Protein AF-A0A7S1DXT8-F1 (afdb_monomer_lite)

Organism: NCBI:txid33649

Radius of gyration: 40.91 Å; chains: 1; bounding box: 119×58×138 Å

Sequence (216 aa):
QNQQQQQPQNQQQQQQPQNHQQQPQQIGNQNGQYFIQRLNVLQGGLLAVRNEVTEIRKDAEFDRTRLNRQYQTVLSNIQRIAIRPAVAIRRGNNNNNGGNVGAPANNNDPDEAVAASLSPTPRSLYILWHEWLFGIGGRKAARLFTAQERGKEKFKYCRRKVVWDLVGEMVRSGLDSNVAIDRIYAVYGANRTTTYIINRLKIDRRNNTLHPTLRV

pLDDT: mean 73.96, std 20.36, range [32.5, 95.56]

Secondary structure (DSSP, 8-state):
---------------------------S-HHHHHHHHHHHHHHHHHHHHHHHHHHHHHHHHHHHHHHHHHHHHHHHHHHHHHT------------------------------------S---SHHHHHHHHHT-SSSPPPGGG--HHHHHHTHHHHHHHHHHHHHHHHHHHTT--HHHHHHHHHHHH-TTS-HHHHHHHHHHHHHTT---GGG--

Foldseek 3Di:
DDDDDDDDDDDPDPDDDDPPPPDPPPDDDPVVVVVVVVVVVVVVVVVVVVVVVVVVVVVVVVVVVVVVVVVVLVVVQVVVVVPDDPPPPPPDDDDDDDDDDDDDPPPDDPPPPQPLDADPFDFALVSLLCLQVQRGDSHRRPVPDDPVSCVVHVVVCVLSVLSNVLLVVCVVVPDDSVVLRVLLCVVQPVPDGPNSSSVVSVVCVVVVVPDPSSDD

Structure (mmCIF, N/CA/C/O backbone):
data_AF-A0A7S1DXT8-F1
#
_entry.id   AF-A0A7S1DXT8-F1
#
loop_
_atom_site.group_PDB
_atom_site.id
_atom_site.type_symbol
_atom_site.label_atom_id
_atom_site.label_alt_id
_atom_site.label_comp_id
_atom_site.label_asym_id
_atom_site.label_entity_id
_atom_site.label_seq_id
_atom_site.pdbx_PDB_ins_code
_atom_site.Cartn_x
_atom_site.Cartn_y
_atom_site.Cartn_z
_atom_site.occupancy
_atom_site.B_iso_or_equiv
_atom_site.auth_seq_id
_atom_site.auth_comp_id
_atom_site.auth_asym_id
_atom_site.auth_atom_id
_atom_site.pdbx_PDB_model_num
ATOM 1 N N . GLN A 1 1 ? 81.980 -15.301 -96.828 1.00 45.22 1 GLN A N 1
ATOM 2 C CA . GLN A 1 1 ? 82.343 -16.503 -96.048 1.00 45.22 1 GLN A CA 1
ATOM 3 C C . GLN A 1 1 ? 81.426 -16.543 -94.837 1.00 45.22 1 GLN A C 1
ATOM 5 O O . GLN A 1 1 ? 81.391 -15.577 -94.096 1.00 45.22 1 GLN A O 1
ATOM 10 N N . ASN A 1 2 ? 80.460 -17.460 -94.881 1.00 39.59 2 ASN A N 1
ATOM 11 C CA . ASN A 1 2 ? 80.312 -18.595 -93.951 1.00 39.59 2 ASN A CA 1
ATOM 12 C C . ASN A 1 2 ? 79.558 -18.205 -92.670 1.00 39.59 2 ASN A C 1
ATOM 14 O O . ASN A 1 2 ? 80.021 -17.382 -91.898 1.00 39.59 2 ASN A O 1
ATOM 18 N N . GLN A 1 3 ? 78.280 -18.593 -92.598 1.00 45.50 3 GLN A N 1
ATOM 19 C CA . GLN A 1 3 ? 77.777 -19.823 -91.942 1.00 45.50 3 GLN A CA 1
ATOM 20 C C . GLN A 1 3 ? 77.587 -19.570 -90.438 1.00 45.50 3 GLN A C 1
ATOM 22 O O . GLN A 1 3 ? 78.533 -19.287 -89.724 1.00 45.50 3 GLN A O 1
ATOM 27 N N . GLN A 1 4 ? 76.335 -19.391 -90.009 1.00 44.16 4 GLN A N 1
ATOM 28 C CA . GLN A 1 4 ? 75.444 -20.438 -89.474 1.00 44.16 4 GLN A CA 1
ATOM 29 C C . GLN A 1 4 ? 75.731 -20.778 -88.010 1.00 44.16 4 GLN A C 1
ATOM 31 O O . GLN A 1 4 ? 76.739 -21.400 -87.712 1.00 44.16 4 GLN A O 1
ATOM 36 N N . GLN A 1 5 ? 74.763 -20.453 -87.149 1.00 50.28 5 GLN A N 1
ATOM 37 C CA . GLN A 1 5 ? 74.041 -21.355 -86.226 1.00 50.28 5 GLN A CA 1
ATOM 38 C C . GLN A 1 5 ? 73.106 -20.457 -85.385 1.00 50.28 5 GLN A C 1
ATOM 40 O O . GLN A 1 5 ? 73.555 -19.473 -84.811 1.00 50.28 5 GLN A O 1
ATOM 45 N N . GLN A 1 6 ? 71.775 -20.511 -85.570 1.00 44.97 6 GLN A N 1
ATOM 46 C CA . GLN A 1 6 ? 70.818 -21.456 -84.946 1.00 44.97 6 GLN A CA 1
ATOM 47 C C . GLN A 1 6 ? 70.989 -21.517 -83.418 1.00 44.97 6 GLN A C 1
ATOM 49 O O . GLN A 1 6 ? 72.099 -21.760 -82.974 1.00 44.97 6 GLN A O 1
ATOM 54 N N . GLN A 1 7 ? 70.015 -21.396 -82.512 1.00 46.94 7 GLN A N 1
ATOM 55 C CA . GLN A 1 7 ? 68.544 -21.267 -82.404 1.00 46.94 7 GLN A CA 1
ATOM 56 C C . GLN A 1 7 ? 68.290 -21.125 -80.853 1.00 46.94 7 GLN A C 1
ATOM 58 O O . GLN A 1 7 ? 69.260 -21.147 -80.098 1.00 46.94 7 GLN A O 1
ATOM 63 N N . PRO A 1 8 ? 67.065 -21.137 -80.289 1.00 49.06 8 PRO A N 1
ATOM 64 C CA . PRO A 1 8 ? 65.934 -20.243 -80.486 1.00 49.06 8 PRO A CA 1
ATOM 65 C C . PRO A 1 8 ? 65.407 -19.638 -79.154 1.00 49.06 8 PRO A C 1
ATOM 67 O O . PRO A 1 8 ? 65.897 -19.877 -78.055 1.00 49.06 8 PRO A O 1
ATOM 70 N N . GLN A 1 9 ? 64.368 -18.824 -79.320 1.00 41.91 9 GLN A N 1
ATOM 71 C CA . GLN A 1 9 ? 63.601 -18.031 -78.361 1.00 41.91 9 GLN A CA 1
ATOM 72 C C . GLN A 1 9 ? 63.065 -18.794 -77.134 1.00 41.91 9 GLN A C 1
ATOM 74 O O . GLN A 1 9 ? 62.310 -19.752 -77.275 1.00 41.91 9 GLN A O 1
ATOM 79 N N . ASN A 1 10 ? 63.295 -18.240 -75.939 1.00 37.66 10 ASN A N 1
ATOM 80 C CA . ASN A 1 10 ? 62.418 -18.437 -74.784 1.00 37.66 10 ASN A CA 1
ATOM 81 C C . ASN A 1 10 ? 61.367 -17.318 -74.769 1.00 37.66 10 ASN A C 1
ATOM 83 O O . ASN A 1 10 ? 61.604 -16.223 -74.260 1.00 37.66 10 ASN A O 1
ATOM 87 N N . GLN A 1 11 ? 60.200 -17.588 -75.357 1.00 45.91 11 GLN A N 1
ATOM 88 C CA . GLN A 1 11 ? 58.993 -16.796 -75.129 1.00 45.91 11 GLN A CA 1
ATOM 89 C C . GLN A 1 11 ? 58.418 -17.173 -73.759 1.00 45.91 11 GLN A C 1
ATOM 91 O O . GLN A 1 11 ? 57.794 -18.219 -73.604 1.00 45.91 11 GLN A O 1
ATOM 96 N N . GLN A 1 12 ? 58.596 -16.309 -72.759 1.00 45.38 12 GLN A N 1
ATOM 97 C CA . GLN A 1 12 ? 57.752 -16.329 -71.566 1.00 45.38 12 GLN A CA 1
ATOM 98 C C . GLN A 1 12 ? 56.380 -15.756 -71.938 1.00 45.38 12 GLN A C 1
ATOM 100 O O . GLN A 1 12 ? 56.122 -14.562 -71.810 1.00 45.38 12 GLN A O 1
ATOM 105 N N . GLN A 1 13 ? 55.495 -16.621 -72.433 1.00 47.19 13 GLN A N 1
ATOM 106 C CA . GLN A 1 13 ? 54.062 -16.356 -72.418 1.00 47.19 13 GLN A CA 1
ATOM 107 C C . GLN A 1 13 ? 53.571 -16.491 -70.977 1.00 47.19 13 GLN A C 1
ATOM 109 O O . GLN A 1 13 ? 53.495 -17.589 -70.427 1.00 47.19 13 GLN A O 1
ATOM 114 N N . GLN A 1 14 ? 53.228 -15.356 -70.370 1.00 46.38 14 GLN A N 1
ATOM 115 C CA . GLN A 1 14 ? 52.343 -15.302 -69.213 1.00 46.38 14 GLN A CA 1
ATOM 116 C C . GLN A 1 14 ? 50.973 -15.831 -69.641 1.00 46.38 14 GLN A C 1
ATOM 118 O O . GLN A 1 14 ? 50.150 -15.105 -70.196 1.00 46.38 14 GLN A O 1
ATOM 123 N N . GLN A 1 15 ? 50.749 -17.121 -69.410 1.00 44.16 15 GLN A N 1
ATOM 124 C CA . GLN A 1 15 ? 49.423 -17.713 -69.451 1.00 44.16 15 GLN A CA 1
ATOM 125 C C . GLN A 1 15 ? 48.792 -17.591 -68.063 1.00 44.16 15 GLN A C 1
ATOM 127 O O . GLN A 1 15 ? 49.386 -17.921 -67.037 1.00 44.16 15 GLN A O 1
ATOM 132 N N . GLN A 1 16 ? 47.583 -17.043 -68.076 1.00 43.19 16 GLN A N 1
ATOM 133 C CA . GLN A 1 16 ? 46.663 -16.892 -66.958 1.00 43.19 16 GLN A CA 1
ATOM 134 C C . GLN A 1 16 ? 46.448 -18.234 -66.235 1.00 43.19 16 GLN A C 1
ATOM 136 O O . GLN A 1 16 ? 46.388 -19.273 -66.897 1.00 43.19 16 GLN A O 1
ATOM 141 N N . PRO A 1 17 ? 46.253 -18.254 -64.904 1.00 43.47 17 PRO A N 1
ATOM 142 C CA . PRO A 1 17 ? 45.867 -19.479 -64.222 1.00 43.47 17 PRO A CA 1
ATOM 143 C C . PRO A 1 17 ? 44.429 -19.851 -64.609 1.00 43.47 17 PRO A C 1
ATOM 145 O O . PRO A 1 17 ? 43.462 -19.204 -64.202 1.00 43.47 17 PRO A O 1
ATOM 148 N N . GLN A 1 18 ? 44.287 -20.918 -65.398 1.00 39.53 18 GLN A N 1
ATOM 149 C CA . GLN A 1 18 ? 43.017 -21.613 -65.578 1.00 39.53 18 GLN A CA 1
ATOM 150 C C . GLN A 1 18 ? 42.573 -22.194 -64.230 1.00 39.53 18 GLN A C 1
ATOM 152 O O . GLN A 1 18 ? 43.113 -23.196 -63.757 1.00 39.53 18 GLN A O 1
ATOM 157 N N . ASN A 1 19 ? 41.563 -21.553 -63.638 1.00 38.88 19 ASN A N 1
ATOM 158 C CA . ASN A 1 19 ? 40.736 -22.078 -62.557 1.00 38.88 19 ASN A CA 1
ATOM 159 C C . ASN A 1 19 ? 40.125 -23.421 -62.982 1.00 38.88 19 ASN A C 1
ATOM 161 O O . ASN A 1 19 ? 39.032 -23.480 -63.542 1.00 38.88 19 ASN A O 1
ATOM 165 N N . HIS A 1 20 ? 40.818 -24.516 -62.684 1.00 42.22 20 HIS A N 1
ATOM 166 C CA . HIS A 1 20 ? 40.180 -25.817 -62.597 1.00 42.22 20 HIS A CA 1
ATOM 167 C C . HIS A 1 20 ? 39.397 -25.831 -61.287 1.00 42.22 20 HIS A C 1
ATOM 169 O O . HIS A 1 20 ? 39.931 -26.133 -60.221 1.00 42.22 20 HIS A O 1
ATOM 175 N N . GLN A 1 21 ? 38.120 -25.456 -61.377 1.00 41.66 21 GLN A N 1
ATOM 176 C CA . GLN A 1 21 ? 37.111 -25.769 -60.373 1.00 41.66 21 GLN A CA 1
ATOM 177 C C . GLN A 1 21 ? 37.032 -27.291 -60.231 1.00 41.66 21 GLN A C 1
ATOM 179 O O . GLN A 1 21 ? 36.215 -27.959 -60.859 1.00 41.66 21 GLN A O 1
ATOM 184 N N . GLN A 1 22 ? 37.892 -27.851 -59.384 1.00 41.84 22 GLN A N 1
ATOM 185 C CA . GLN A 1 22 ? 37.621 -29.130 -58.756 1.00 41.84 22 GLN A CA 1
ATOM 186 C C . GLN A 1 22 ? 36.494 -28.880 -57.758 1.00 41.84 22 GLN A C 1
ATOM 188 O O . GLN A 1 22 ? 36.714 -28.434 -56.634 1.00 41.84 22 GLN A O 1
ATOM 193 N N . GLN A 1 23 ? 35.261 -29.111 -58.206 1.00 39.84 23 GLN A N 1
ATOM 194 C CA . GLN A 1 23 ? 34.159 -29.372 -57.294 1.00 39.84 23 GLN A CA 1
ATOM 195 C C . GLN A 1 23 ? 34.566 -30.574 -56.431 1.00 39.84 23 GLN A C 1
ATOM 197 O O . GLN A 1 23 ? 34.848 -31.638 -56.992 1.00 39.84 23 GLN A O 1
ATOM 202 N N . PRO A 1 24 ? 34.596 -30.462 -55.092 1.00 43.50 24 PRO A N 1
ATOM 203 C CA . PRO A 1 24 ? 34.653 -31.646 -54.260 1.00 43.50 24 PRO A CA 1
ATOM 204 C C . PRO A 1 24 ? 33.368 -32.428 -54.523 1.00 43.50 24 PRO A C 1
ATOM 206 O O . PRO A 1 24 ? 32.267 -31.960 -54.224 1.00 43.50 24 PRO A O 1
ATOM 209 N N . GLN A 1 25 ? 33.518 -33.600 -55.134 1.00 43.06 25 GLN A N 1
ATOM 210 C CA . GLN A 1 25 ? 32.449 -34.573 -55.281 1.00 43.06 25 GLN A CA 1
ATOM 211 C C . GLN A 1 25 ? 31.883 -34.859 -53.885 1.00 43.06 25 GLN A C 1
ATOM 213 O O . GLN A 1 25 ? 32.550 -35.439 -53.029 1.00 43.06 25 GLN A O 1
ATOM 218 N N . GLN A 1 26 ? 30.655 -34.394 -53.644 1.00 49.88 26 GLN A N 1
ATOM 219 C CA . GLN A 1 26 ? 29.887 -34.679 -52.438 1.00 49.88 26 GLN A CA 1
ATOM 220 C C . GLN A 1 26 ? 29.450 -36.143 -52.469 1.00 49.88 26 GLN A C 1
ATOM 222 O O . GLN A 1 26 ? 28.315 -36.466 -52.808 1.00 49.88 26 GLN A O 1
ATOM 227 N N . ILE A 1 27 ? 30.359 -37.046 -52.119 1.00 47.50 27 ILE A N 1
ATOM 228 C CA . ILE A 1 27 ? 30.024 -38.440 -51.854 1.00 47.50 27 ILE A CA 1
ATOM 229 C C . ILE A 1 27 ? 30.161 -38.647 -50.347 1.00 47.50 27 ILE A C 1
ATOM 231 O O . ILE A 1 27 ? 31.251 -38.812 -49.813 1.00 47.50 27 ILE A O 1
ATOM 235 N N . GLY A 1 28 ? 29.014 -38.590 -49.665 1.00 53.38 28 GLY A N 1
ATOM 236 C CA . GLY A 1 28 ? 28.824 -39.173 -48.338 1.00 53.38 28 GLY A CA 1
ATOM 237 C C . GLY A 1 28 ? 29.334 -38.364 -47.146 1.00 53.38 28 GLY A C 1
ATOM 238 O O . GLY A 1 28 ? 30.326 -38.725 -46.527 1.00 53.38 28 GLY A O 1
ATOM 239 N N . ASN A 1 29 ? 28.580 -37.351 -46.707 1.00 56.03 29 ASN A N 1
ATOM 240 C CA . ASN A 1 29 ? 28.646 -36.935 -45.297 1.00 56.03 29 ASN A CA 1
ATOM 241 C C . ASN A 1 29 ? 27.277 -36.571 -44.706 1.00 56.03 29 ASN A C 1
ATOM 243 O O . ASN A 1 29 ? 27.171 -35.752 -43.798 1.00 56.03 29 ASN A O 1
ATOM 247 N N . GLN A 1 30 ? 26.207 -37.187 -45.219 1.00 54.78 30 GLN A N 1
ATOM 248 C CA . GLN A 1 30 ? 24.866 -37.034 -44.651 1.00 54.78 30 GLN A CA 1
ATOM 249 C C . GLN A 1 30 ? 24.862 -37.469 -43.175 1.00 54.78 30 GLN A C 1
ATOM 251 O O . GLN A 1 30 ? 24.373 -36.737 -42.325 1.00 54.78 30 GLN A O 1
ATOM 256 N N . ASN A 1 31 ? 25.530 -38.578 -42.840 1.00 57.38 31 ASN A N 1
ATOM 257 C CA . ASN A 1 31 ? 25.635 -39.075 -41.463 1.00 57.38 31 ASN A CA 1
ATOM 258 C C . ASN A 1 31 ? 26.343 -38.092 -40.511 1.00 57.38 31 ASN A C 1
ATOM 260 O O . ASN A 1 31 ? 25.891 -37.913 -39.381 1.00 57.38 31 ASN A O 1
ATOM 264 N N . GLY A 1 32 ? 27.409 -37.417 -40.960 1.00 63.28 32 GLY A N 1
ATOM 265 C CA . GLY A 1 32 ? 28.092 -36.388 -40.172 1.00 63.28 32 GLY A CA 1
ATOM 266 C C . GLY A 1 32 ? 27.266 -35.110 -40.033 1.00 63.28 32 GLY A C 1
ATOM 267 O O . GLY A 1 32 ? 27.173 -34.562 -38.940 1.00 63.28 32 GLY A O 1
ATOM 268 N N . GLN A 1 33 ? 26.586 -34.674 -41.096 1.00 64.94 33 GLN A N 1
ATOM 269 C CA . GLN A 1 33 ? 25.679 -33.520 -41.045 1.00 64.94 33 GLN A CA 1
ATOM 270 C C . GLN A 1 33 ? 24.485 -33.777 -40.111 1.00 64.94 33 GLN A C 1
ATOM 272 O O . GLN A 1 33 ? 24.172 -32.937 -39.271 1.00 64.94 33 GLN A O 1
ATOM 277 N N . TYR A 1 34 ? 23.879 -34.968 -40.161 1.00 70.94 34 TYR A N 1
ATOM 278 C CA . TYR A 1 34 ? 22.827 -35.374 -39.223 1.00 70.94 34 TYR A CA 1
ATOM 279 C C . TYR A 1 34 ? 23.334 -35.457 -37.777 1.00 70.94 34 TYR A C 1
ATOM 281 O O . TYR A 1 34 ? 22.601 -35.093 -36.855 1.00 70.94 34 TYR A O 1
ATOM 289 N N . PHE A 1 35 ? 24.579 -35.897 -37.563 1.00 75.56 35 PHE A N 1
ATOM 290 C CA . PHE A 1 35 ? 25.205 -35.909 -36.241 1.00 75.56 35 PHE A CA 1
ATOM 291 C C . PHE A 1 35 ? 25.400 -34.490 -35.693 1.00 75.56 35 PHE A C 1
ATOM 293 O O . PHE A 1 35 ? 24.980 -34.212 -34.572 1.00 75.56 35 PHE A O 1
ATOM 300 N N . ILE A 1 36 ? 25.950 -33.573 -36.494 1.00 77.44 36 ILE A N 1
ATOM 301 C CA . ILE A 1 36 ? 26.132 -32.165 -36.111 1.00 77.44 36 ILE A CA 1
ATOM 302 C C . ILE A 1 36 ? 24.781 -31.481 -35.867 1.00 77.44 36 ILE A C 1
ATOM 304 O O . ILE A 1 36 ? 24.619 -30.767 -34.879 1.00 77.44 36 ILE A O 1
ATOM 308 N N . GLN A 1 37 ? 23.773 -31.756 -36.698 1.00 76.06 37 GLN A N 1
ATOM 309 C CA . GLN A 1 37 ? 22.425 -31.219 -36.517 1.00 76.06 37 GLN A CA 1
ATOM 310 C C . GLN A 1 37 ? 21.789 -31.705 -35.206 1.00 76.06 37 GLN A C 1
ATOM 312 O O . GLN A 1 37 ? 21.259 -30.896 -34.445 1.00 76.06 37 GLN A O 1
ATOM 317 N N . ARG A 1 38 ? 21.880 -33.007 -34.898 1.00 78.94 38 ARG A N 1
ATOM 318 C CA . ARG A 1 38 ? 21.391 -33.564 -33.624 1.00 78.94 38 ARG A CA 1
ATOM 319 C C . ARG A 1 38 ? 22.161 -33.012 -32.425 1.00 78.94 38 ARG A C 1
ATOM 321 O O . ARG A 1 38 ? 21.543 -32.692 -31.414 1.00 78.94 38 ARG A O 1
ATOM 328 N N . LEU A 1 39 ? 23.478 -32.859 -32.540 1.00 82.50 39 LEU A N 1
ATOM 329 C CA . LEU A 1 39 ? 24.325 -32.307 -31.484 1.00 82.50 39 LEU A CA 1
ATOM 330 C C . LEU A 1 39 ? 23.974 -30.843 -31.181 1.00 82.50 39 LEU A C 1
ATOM 332 O O . LEU A 1 39 ? 23.844 -30.485 -30.013 1.00 82.50 39 LEU A O 1
ATOM 336 N N . ASN A 1 40 ? 23.710 -30.032 -32.206 1.00 82.31 40 ASN A N 1
ATOM 337 C CA . ASN A 1 40 ? 23.269 -28.644 -32.042 1.00 82.31 40 ASN A CA 1
ATOM 338 C C . ASN A 1 40 ? 21.885 -28.544 -31.384 1.00 82.31 40 ASN A C 1
ATOM 340 O O . ASN A 1 40 ? 21.681 -27.703 -30.511 1.00 82.31 40 ASN A O 1
ATOM 344 N N . VAL A 1 41 ? 20.939 -29.418 -31.750 1.00 86.25 41 VAL A N 1
ATOM 345 C CA . VAL A 1 41 ? 19.611 -29.470 -31.110 1.00 86.25 41 VAL A CA 1
ATOM 346 C C . VAL A 1 41 ? 19.731 -29.844 -29.630 1.00 86.25 41 VAL A C 1
ATOM 348 O O . VAL A 1 41 ? 19.104 -29.210 -28.783 1.00 86.25 41 VAL A O 1
ATOM 351 N N . LEU A 1 42 ? 20.578 -30.823 -29.296 1.00 85.69 42 LEU A N 1
ATOM 352 C CA . LEU A 1 42 ? 20.839 -31.216 -27.907 1.00 85.69 42 LEU A CA 1
ATOM 353 C C . LEU A 1 42 ? 21.537 -30.106 -27.110 1.00 85.69 42 LEU A C 1
ATOM 355 O O . LEU A 1 42 ? 21.161 -29.840 -25.969 1.00 85.69 42 LEU A O 1
ATOM 359 N N . GLN A 1 43 ? 22.516 -29.422 -27.707 1.00 85.94 43 GLN A N 1
ATOM 360 C CA . GLN A 1 43 ? 23.170 -28.265 -27.091 1.00 85.94 43 GLN A CA 1
ATOM 361 C C . GLN A 1 43 ? 22.187 -27.106 -26.872 1.00 85.94 43 GLN A C 1
ATOM 363 O O . GLN A 1 43 ? 22.198 -26.500 -25.800 1.00 85.94 43 GLN A O 1
ATOM 368 N N . GLY A 1 44 ? 21.296 -26.840 -27.831 1.00 87.56 44 GLY A N 1
ATOM 369 C CA . GLY A 1 44 ? 20.224 -25.852 -27.697 1.00 87.56 44 GLY A CA 1
ATOM 370 C C . GLY A 1 44 ? 19.249 -26.192 -26.567 1.00 87.56 44 GLY A C 1
ATOM 371 O O . GLY A 1 44 ? 18.940 -25.331 -25.744 1.00 87.56 44 GLY A O 1
ATOM 372 N N . GLY A 1 45 ? 18.836 -27.460 -26.460 1.00 87.88 45 GLY A N 1
ATOM 373 C CA . GLY A 1 45 ? 17.999 -27.946 -25.358 1.00 87.88 45 GLY A CA 1
ATOM 374 C C . GLY A 1 45 ? 18.676 -27.805 -23.990 1.00 87.88 45 GLY A C 1
ATOM 375 O O . GLY A 1 45 ? 18.055 -27.339 -23.038 1.00 87.88 45 GLY A O 1
ATOM 376 N N . LEU A 1 46 ? 19.973 -28.117 -23.894 1.00 88.94 46 LEU A N 1
ATOM 377 C CA . LEU A 1 46 ? 20.745 -27.946 -22.659 1.00 88.94 46 LEU A CA 1
ATOM 378 C C . LEU A 1 46 ? 20.853 -26.471 -22.237 1.00 88.94 46 LEU A C 1
ATOM 380 O O . LEU A 1 46 ? 20.803 -26.168 -21.044 1.00 88.94 46 LEU A O 1
ATOM 384 N N . LEU A 1 47 ? 20.995 -25.549 -23.194 1.00 90.06 47 LEU A N 1
ATOM 385 C CA . LEU A 1 47 ? 20.991 -24.108 -22.922 1.00 90.06 47 LEU A CA 1
ATOM 386 C C . LEU A 1 47 ? 19.615 -23.622 -22.456 1.00 90.06 47 LEU A C 1
ATOM 388 O O . LEU A 1 47 ? 19.548 -22.854 -21.499 1.00 90.06 47 LEU A O 1
ATOM 392 N N . ALA A 1 48 ? 18.532 -24.102 -23.071 1.00 89.12 48 ALA A N 1
ATOM 393 C CA . ALA A 1 48 ? 17.170 -23.773 -22.654 1.00 89.12 48 ALA A CA 1
ATOM 394 C C . ALA A 1 48 ? 16.900 -24.215 -21.207 1.00 89.12 48 ALA A C 1
ATOM 396 O O . ALA A 1 48 ? 16.473 -23.400 -20.394 1.00 89.12 48 ALA A O 1
ATOM 397 N N . VAL A 1 49 ? 17.265 -25.454 -20.855 1.00 90.44 49 VAL A N 1
ATOM 398 C CA . VAL A 1 49 ? 17.141 -25.972 -19.481 1.00 90.44 49 VAL A CA 1
ATOM 399 C C . VAL A 1 49 ? 18.005 -25.173 -18.503 1.00 90.44 49 VAL A C 1
ATOM 401 O O . VAL A 1 49 ? 17.577 -24.885 -17.389 1.00 90.44 49 VAL A O 1
ATOM 404 N N . ARG A 1 50 ? 19.220 -24.766 -18.893 1.00 89.38 50 ARG A N 1
ATOM 405 C CA . ARG A 1 50 ? 20.064 -23.906 -18.043 1.00 89.38 50 ARG A CA 1
ATOM 406 C C . ARG A 1 50 ? 19.423 -22.545 -17.795 1.00 89.38 50 ARG A C 1
ATOM 408 O O . ARG A 1 50 ? 19.434 -22.093 -16.653 1.00 89.38 50 ARG A O 1
ATOM 415 N N . ASN A 1 51 ? 18.860 -21.923 -18.828 1.00 89.56 51 ASN A N 1
ATOM 416 C CA . ASN A 1 51 ? 18.160 -20.648 -18.696 1.00 89.56 51 ASN A CA 1
ATOM 417 C C . ASN A 1 51 ? 16.924 -20.797 -17.795 1.00 89.56 51 ASN A C 1
ATOM 419 O O . ASN A 1 51 ? 16.741 -20.003 -16.877 1.00 89.56 51 ASN A O 1
ATOM 423 N N . GLU A 1 52 ? 16.142 -21.861 -17.967 1.00 91.06 52 GLU A N 1
ATOM 424 C CA . GLU A 1 52 ? 14.993 -22.166 -17.109 1.00 91.06 52 GLU A CA 1
ATOM 425 C C . GLU A 1 52 ? 15.409 -22.362 -15.642 1.00 91.06 52 GLU A C 1
ATOM 427 O O . GLU A 1 52 ? 14.832 -21.755 -14.743 1.00 91.06 52 GLU A O 1
ATOM 432 N N . VAL A 1 53 ? 16.487 -23.112 -15.381 1.00 88.56 53 VAL A N 1
ATOM 433 C CA . VAL A 1 53 ? 17.047 -23.268 -14.028 1.00 88.56 53 VAL A CA 1
ATOM 434 C C . VAL A 1 53 ? 17.495 -21.923 -13.447 1.00 88.56 53 VAL A C 1
ATOM 436 O O . VAL A 1 53 ? 17.349 -21.705 -12.243 1.00 88.56 53 VAL A O 1
ATOM 439 N N . THR A 1 54 ? 18.040 -21.009 -14.259 1.00 90.56 54 THR A N 1
ATOM 440 C CA . THR A 1 54 ? 18.389 -19.665 -13.773 1.00 90.56 54 THR A CA 1
ATOM 441 C C . THR A 1 54 ? 17.165 -18.811 -13.461 1.00 90.56 54 THR A C 1
ATOM 443 O O . THR A 1 54 ? 17.200 -18.089 -12.468 1.00 90.56 54 THR A O 1
ATOM 446 N N . GLU A 1 55 ? 16.086 -18.919 -14.236 1.00 89.25 55 GLU A N 1
ATOM 447 C CA . GLU A 1 55 ? 14.834 -18.204 -13.959 1.00 89.25 55 GLU A CA 1
ATOM 448 C C . GLU A 1 55 ? 14.158 -18.737 -12.690 1.00 89.25 55 GLU A C 1
ATOM 450 O O . GLU A 1 55 ? 13.879 -17.956 -11.785 1.00 89.25 55 GLU A O 1
ATOM 455 N N . ILE A 1 56 ? 14.052 -20.062 -12.521 1.00 91.12 56 ILE A N 1
ATOM 456 C CA . ILE A 1 56 ? 13.510 -20.675 -11.292 1.00 91.12 56 ILE A CA 1
ATOM 457 C C . ILE A 1 56 ? 14.291 -20.220 -10.050 1.00 91.12 56 ILE A C 1
ATOM 459 O O . ILE A 1 56 ? 13.716 -19.984 -8.987 1.00 91.12 56 ILE A O 1
ATOM 463 N N . ARG A 1 57 ? 15.618 -20.076 -10.163 1.00 88.25 57 ARG A N 1
ATOM 464 C CA . ARG A 1 57 ? 16.447 -19.565 -9.062 1.00 88.25 57 ARG A CA 1
ATOM 465 C C . ARG A 1 57 ? 16.131 -18.108 -8.730 1.00 88.25 57 ARG A C 1
ATOM 467 O O . ARG A 1 57 ? 16.052 -17.783 -7.548 1.00 88.25 57 ARG A O 1
ATOM 474 N N . LYS A 1 58 ? 15.927 -17.251 -9.735 1.00 86.50 58 LYS A N 1
ATOM 475 C CA . LYS A 1 58 ? 15.522 -15.851 -9.525 1.00 86.50 58 LYS A CA 1
ATOM 476 C C . LYS A 1 58 ? 14.146 -15.764 -8.870 1.00 86.50 58 LYS A C 1
ATOM 478 O O . LYS A 1 58 ? 13.986 -14.993 -7.925 1.00 86.50 58 LYS A O 1
ATOM 483 N N . ASP A 1 59 ? 13.195 -16.585 -9.308 1.00 83.75 59 ASP A N 1
ATOM 484 C CA . ASP A 1 59 ? 11.854 -16.650 -8.716 1.00 83.75 59 ASP A CA 1
ATOM 485 C C . ASP A 1 59 ? 11.918 -17.083 -7.245 1.00 83.75 59 ASP A C 1
ATOM 487 O O . ASP A 1 59 ? 11.329 -16.441 -6.374 1.00 83.75 59 ASP A O 1
ATOM 491 N N . ALA A 1 60 ? 12.725 -18.101 -6.932 1.00 82.69 60 ALA A N 1
ATOM 492 C CA . ALA A 1 60 ? 12.937 -18.551 -5.558 1.00 82.69 60 ALA A CA 1
ATOM 493 C C . ALA A 1 60 ? 13.599 -17.475 -4.675 1.00 82.69 60 ALA A C 1
ATOM 495 O O . ALA A 1 60 ? 13.245 -17.318 -3.503 1.00 82.69 60 ALA A O 1
ATOM 496 N N . GLU A 1 61 ? 14.555 -16.712 -5.212 1.00 83.88 61 GLU A N 1
ATOM 497 C CA . GLU A 1 61 ? 15.161 -15.579 -4.505 1.00 83.88 61 GLU A CA 1
ATOM 498 C C . GLU A 1 61 ? 14.152 -14.451 -4.270 1.00 83.88 61 GLU A C 1
ATOM 500 O O . GLU A 1 61 ? 14.076 -13.909 -3.160 1.00 83.88 61 GLU A O 1
ATOM 505 N N . PHE A 1 62 ? 13.337 -14.131 -5.275 1.00 78.81 62 PHE A N 1
ATOM 506 C CA . PHE A 1 62 ? 12.269 -13.146 -5.166 1.00 78.81 62 PHE A CA 1
ATOM 507 C C . PHE A 1 62 ? 11.266 -13.540 -4.075 1.00 78.81 62 PHE A C 1
ATOM 509 O O . PHE A 1 62 ? 11.026 -12.757 -3.148 1.00 78.81 62 PHE A O 1
ATOM 516 N N . ASP A 1 63 ? 10.780 -14.781 -4.089 1.00 82.44 63 ASP A N 1
ATOM 517 C CA . ASP A 1 63 ? 9.885 -15.305 -3.058 1.00 82.44 63 ASP A CA 1
ATOM 518 C C . ASP A 1 63 ? 10.536 -15.308 -1.672 1.00 82.44 63 ASP A C 1
ATOM 520 O O . ASP A 1 63 ? 9.904 -14.933 -0.679 1.00 82.44 63 ASP A O 1
ATOM 524 N N . ARG A 1 64 ? 11.833 -15.621 -1.580 1.00 80.88 64 ARG A N 1
ATOM 525 C CA . ARG A 1 64 ? 12.568 -15.552 -0.312 1.00 80.88 64 ARG A CA 1
ATOM 526 C C . ARG A 1 64 ? 12.654 -14.128 0.231 1.00 80.88 64 ARG A C 1
ATOM 528 O O . ARG A 1 64 ? 12.480 -13.920 1.434 1.00 80.88 64 ARG A O 1
ATOM 535 N N . THR A 1 65 ? 12.884 -13.126 -0.621 1.00 76.19 65 THR A N 1
ATOM 536 C CA . THR A 1 65 ? 12.874 -11.717 -0.186 1.00 76.19 65 THR A CA 1
ATOM 537 C C . THR A 1 65 ? 11.477 -11.252 0.227 1.00 76.19 65 THR A C 1
ATOM 539 O O . THR A 1 65 ? 11.340 -10.547 1.235 1.00 76.19 65 THR A O 1
ATOM 542 N N . ARG A 1 66 ? 10.437 -11.692 -0.493 1.00 75.69 66 ARG A N 1
ATOM 543 C CA . ARG A 1 66 ? 9.026 -11.442 -0.175 1.00 75.69 66 ARG A CA 1
ATOM 544 C C . ARG A 1 66 ? 8.664 -12.005 1.200 1.00 75.69 66 ARG A C 1
ATOM 546 O O . ARG A 1 66 ? 8.152 -11.260 2.040 1.00 75.69 66 ARG A O 1
ATOM 553 N N . LEU A 1 67 ? 9.007 -13.268 1.460 1.00 71.88 67 LEU A N 1
ATOM 554 C CA . LEU A 1 67 ? 8.799 -13.922 2.752 1.00 71.88 67 LEU A CA 1
ATOM 555 C C . LEU A 1 67 ? 9.577 -13.215 3.862 1.00 71.88 67 LEU A C 1
ATOM 557 O O . LEU A 1 67 ? 8.991 -12.872 4.884 1.00 71.88 67 LEU A O 1
ATOM 561 N N . ASN A 1 68 ? 10.859 -12.899 3.662 1.00 75.31 68 ASN A N 1
ATOM 562 C CA . ASN A 1 68 ? 11.658 -12.215 4.683 1.00 75.31 68 ASN A CA 1
ATOM 563 C C . ASN A 1 68 ? 11.056 -10.865 5.108 1.00 75.31 68 ASN A C 1
ATOM 565 O O . ASN A 1 68 ? 11.038 -10.553 6.299 1.00 75.31 68 ASN A O 1
ATOM 569 N N . ARG A 1 69 ? 10.506 -10.070 4.180 1.00 70.94 69 ARG A N 1
ATOM 570 C CA . ARG A 1 69 ? 9.825 -8.805 4.528 1.00 70.94 69 ARG A CA 1
ATOM 571 C C . ARG A 1 69 ? 8.554 -9.037 5.351 1.00 70.94 69 ARG A C 1
ATOM 573 O O . ARG A 1 69 ? 8.282 -8.281 6.291 1.00 70.94 69 ARG A O 1
ATOM 580 N N . GLN A 1 70 ? 7.793 -10.081 5.025 1.00 71.81 70 GLN A N 1
ATOM 581 C CA . GLN A 1 70 ? 6.623 -10.491 5.805 1.00 71.81 70 GLN A CA 1
ATOM 582 C C . GLN A 1 70 ? 7.030 -10.984 7.203 1.00 71.81 70 GLN A C 1
ATOM 584 O O . GLN A 1 70 ? 6.464 -10.525 8.195 1.00 71.81 70 GLN A O 1
ATOM 589 N N . TYR A 1 71 ? 8.071 -11.812 7.312 1.00 71.12 71 TYR A N 1
ATOM 590 C CA . TYR A 1 71 ? 8.608 -12.282 8.592 1.00 71.12 71 TYR A CA 1
ATOM 591 C C . TYR A 1 71 ? 9.081 -11.130 9.481 1.00 71.12 71 TYR A C 1
ATOM 593 O O . TYR A 1 71 ? 8.706 -11.067 10.649 1.00 71.12 71 TYR A O 1
ATOM 601 N N . GLN A 1 72 ? 9.831 -10.165 8.939 1.00 69.69 72 GLN A N 1
ATOM 602 C CA . GLN A 1 72 ? 10.296 -9.003 9.710 1.00 69.69 72 GLN A CA 1
ATOM 603 C C . GLN A 1 72 ? 9.142 -8.137 10.237 1.00 69.69 72 GLN A C 1
ATOM 605 O O . GLN A 1 72 ? 9.203 -7.592 11.344 1.00 69.69 72 GLN A O 1
ATOM 610 N N . THR A 1 73 ? 8.054 -8.050 9.471 1.00 70.38 73 THR A N 1
ATOM 611 C CA . THR A 1 73 ? 6.812 -7.400 9.907 1.00 70.38 73 THR A CA 1
ATOM 612 C C . THR A 1 73 ? 6.188 -8.133 11.094 1.00 70.38 73 THR A C 1
ATOM 614 O O . THR A 1 73 ? 5.835 -7.504 12.093 1.00 70.38 73 THR A O 1
ATOM 617 N N . VAL A 1 74 ? 6.072 -9.460 11.005 1.00 72.44 74 VAL A N 1
ATOM 618 C CA . VAL A 1 74 ? 5.496 -10.299 12.064 1.00 72.44 74 VAL A CA 1
ATOM 619 C C . VAL A 1 74 ? 6.349 -10.245 13.333 1.00 72.44 74 VAL A C 1
ATOM 621 O O . VAL A 1 74 ? 5.811 -9.986 14.407 1.00 72.44 74 VAL A O 1
ATOM 624 N N . LEU A 1 75 ? 7.674 -10.372 13.221 1.00 66.81 75 LEU A N 1
ATOM 625 C CA . LEU A 1 75 ? 8.598 -10.284 14.359 1.00 66.81 75 LEU A CA 1
ATOM 626 C C . LEU A 1 75 ? 8.505 -8.933 15.076 1.00 66.81 75 LEU A C 1
ATOM 628 O O . LEU A 1 75 ? 8.413 -8.892 16.304 1.00 66.81 75 LEU A O 1
ATOM 632 N N . SER A 1 76 ? 8.434 -7.832 14.319 1.00 64.12 76 SER A N 1
ATOM 633 C CA . SER A 1 76 ? 8.246 -6.490 14.889 1.00 64.12 76 SER A CA 1
ATOM 634 C C . SER A 1 76 ? 6.928 -6.367 15.665 1.00 64.12 76 SER A C 1
ATOM 636 O O . SER A 1 76 ? 6.857 -5.658 16.670 1.00 64.12 76 SER A O 1
ATOM 638 N N . ASN A 1 77 ? 5.874 -7.055 15.217 1.00 63.12 77 ASN A N 1
ATOM 639 C CA . ASN A 1 77 ? 4.581 -7.068 15.897 1.00 63.12 77 ASN A CA 1
ATOM 640 C C . ASN A 1 77 ? 4.608 -7.935 17.170 1.00 63.12 77 ASN A C 1
ATOM 642 O O . ASN A 1 77 ? 4.045 -7.517 18.181 1.00 63.12 77 ASN A O 1
ATOM 646 N N . ILE A 1 78 ? 5.299 -9.083 17.151 1.00 65.69 78 ILE A N 1
ATOM 647 C CA . ILE A 1 78 ? 5.437 -10.005 18.295 1.00 65.69 78 ILE A CA 1
ATOM 648 C C . ILE A 1 78 ? 6.286 -9.392 19.416 1.00 65.69 78 ILE A C 1
ATOM 650 O O . ILE A 1 78 ? 5.868 -9.394 20.574 1.00 65.69 78 ILE A O 1
ATOM 654 N N . GLN A 1 79 ? 7.436 -8.789 19.093 1.00 65.31 79 GLN A N 1
ATOM 655 C CA . GLN A 1 79 ? 8.293 -8.128 20.091 1.00 65.31 79 GLN A CA 1
ATOM 656 C C . GLN A 1 79 ? 7.545 -7.018 20.845 1.00 65.31 79 GLN A C 1
ATOM 658 O O . GLN A 1 79 ? 7.763 -6.789 22.032 1.00 65.31 79 GLN A O 1
ATOM 663 N N . ARG A 1 80 ? 6.592 -6.358 20.179 1.00 56.34 80 ARG A N 1
ATOM 664 C CA . ARG A 1 80 ? 5.747 -5.326 20.789 1.00 56.34 80 ARG A CA 1
ATOM 665 C C . ARG A 1 80 ? 4.676 -5.874 21.737 1.00 56.34 80 ARG A C 1
ATOM 667 O O . ARG A 1 80 ? 4.172 -5.106 22.555 1.00 56.34 80 ARG A O 1
ATOM 674 N N . ILE A 1 81 ? 4.307 -7.149 21.610 1.00 58.09 81 ILE A N 1
ATOM 675 C CA . ILE A 1 81 ? 3.388 -7.839 22.526 1.00 58.09 81 ILE A CA 1
ATOM 676 C C . ILE A 1 81 ? 4.150 -8.261 23.788 1.00 58.09 81 ILE A C 1
ATOM 678 O O . ILE A 1 81 ? 3.669 -8.008 24.886 1.00 58.09 81 ILE A O 1
ATOM 682 N N . ALA A 1 82 ? 5.369 -8.789 23.637 1.00 51.03 82 ALA A N 1
ATOM 683 C CA . ALA A 1 82 ? 6.192 -9.268 24.752 1.00 51.03 82 ALA A CA 1
ATOM 684 C C . ALA A 1 82 ? 6.633 -8.167 25.739 1.00 51.03 82 ALA A C 1
ATOM 686 O O . ALA A 1 82 ? 6.889 -8.451 26.902 1.00 51.03 82 ALA A O 1
ATOM 687 N N . ILE A 1 83 ? 6.707 -6.906 25.294 1.00 54.25 83 ILE A N 1
ATOM 688 C CA . ILE A 1 83 ? 7.192 -5.773 26.108 1.00 54.25 83 ILE A CA 1
ATOM 689 C C . ILE A 1 83 ? 6.037 -5.020 26.807 1.00 54.25 83 ILE A C 1
ATOM 691 O O . ILE A 1 83 ? 6.260 -4.043 27.519 1.00 54.25 83 ILE A O 1
ATOM 695 N N . ARG A 1 84 ? 4.776 -5.447 26.647 1.00 46.88 84 ARG A N 1
ATOM 696 C CA . ARG A 1 84 ? 3.661 -4.841 27.390 1.00 46.88 84 ARG A CA 1
ATOM 697 C C . ARG A 1 84 ? 3.546 -5.487 28.773 1.00 46.88 84 ARG A C 1
ATOM 699 O O . ARG A 1 84 ? 3.135 -6.644 28.834 1.00 46.88 84 ARG A O 1
ATOM 706 N N . PRO A 1 85 ? 3.819 -4.771 29.882 1.00 48.97 85 PRO A N 1
ATOM 707 C CA . PRO A 1 85 ? 3.368 -5.242 31.183 1.00 48.97 85 PRO A CA 1
ATOM 708 C C . PRO A 1 85 ? 1.843 -5.378 31.127 1.00 48.97 85 PRO A C 1
ATOM 710 O O . PRO A 1 85 ? 1.150 -4.468 30.660 1.00 48.97 85 PRO A O 1
ATOM 713 N N . ALA A 1 86 ? 1.325 -6.533 31.544 1.00 53.09 86 ALA A N 1
ATOM 714 C CA . ALA A 1 86 ? -0.104 -6.780 31.646 1.00 53.09 86 ALA A CA 1
ATOM 715 C C . ALA A 1 86 ? -0.690 -5.816 32.688 1.00 53.09 86 ALA A C 1
ATOM 717 O O . ALA A 1 86 ? -0.659 -6.073 33.889 1.00 53.09 86 ALA A O 1
ATOM 718 N N . VAL A 1 87 ? -1.184 -4.662 32.238 1.00 46.59 87 VAL A N 1
ATOM 719 C CA . VAL A 1 87 ? -1.942 -3.760 33.101 1.00 46.59 87 VAL A CA 1
ATOM 720 C C . VAL A 1 87 ? -3.271 -4.451 33.368 1.00 46.59 87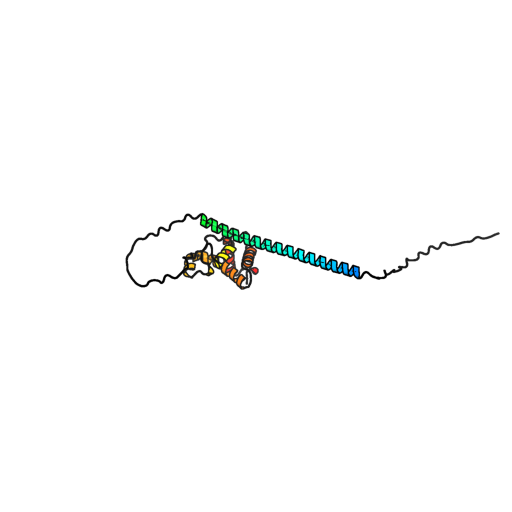 VAL A C 1
ATOM 722 O O . VAL A 1 87 ? -4.151 -4.484 32.508 1.00 46.59 87 VAL A O 1
ATOM 725 N N . ALA A 1 88 ? -3.389 -5.044 34.556 1.00 44.62 88 ALA A N 1
ATOM 726 C CA . ALA A 1 88 ? -4.645 -5.546 35.078 1.00 44.62 88 ALA A CA 1
ATOM 727 C C . ALA A 1 88 ? -5.680 -4.416 35.011 1.00 44.62 88 ALA A C 1
ATOM 729 O O . ALA A 1 88 ? -5.533 -3.379 35.663 1.00 44.62 88 ALA A O 1
ATOM 730 N N . ILE A 1 89 ? -6.719 -4.608 34.202 1.00 42.28 89 ILE A N 1
ATOM 731 C CA . ILE A 1 89 ? -7.885 -3.731 34.169 1.00 42.28 89 ILE A CA 1
ATOM 732 C C . ILE A 1 89 ? -8.556 -3.858 35.541 1.00 42.28 89 ILE A C 1
ATOM 734 O O . ILE A 1 89 ? -9.350 -4.765 35.783 1.00 42.28 89 ILE A O 1
ATOM 738 N N . ARG A 1 90 ? -8.218 -2.958 36.472 1.00 41.88 90 ARG A N 1
ATOM 739 C CA . ARG A 1 90 ? -9.017 -2.730 37.677 1.00 41.88 90 ARG A CA 1
ATOM 740 C C . ARG A 1 90 ? -10.312 -2.063 37.231 1.00 41.88 90 ARG A C 1
ATOM 742 O O . ARG A 1 90 ? -10.385 -0.852 37.044 1.00 41.88 90 ARG A O 1
ATOM 749 N N . ARG A 1 91 ? -11.319 -2.902 37.005 1.00 39.41 91 ARG A N 1
ATOM 750 C CA . ARG A 1 91 ? -12.713 -2.529 36.780 1.00 39.41 91 ARG A CA 1
ATOM 751 C C . ARG A 1 91 ? -13.227 -1.903 38.081 1.00 39.41 91 ARG A C 1
ATOM 753 O O . ARG A 1 91 ? -13.568 -2.609 39.023 1.00 39.41 91 ARG A O 1
ATOM 760 N N . GLY A 1 92 ? -13.182 -0.575 38.163 1.00 38.09 92 GLY A N 1
ATOM 761 C CA . GLY A 1 92 ? -13.790 0.180 39.253 1.00 38.09 92 GLY A CA 1
ATOM 762 C C . GLY A 1 92 ? -15.309 0.102 39.149 1.00 38.09 92 GLY A C 1
ATOM 763 O O . GLY A 1 92 ? -15.911 0.838 38.374 1.00 38.09 92 GLY A O 1
ATOM 764 N N . ASN A 1 93 ? -15.909 -0.808 39.913 1.00 54.66 93 ASN A N 1
ATOM 765 C CA . ASN A 1 93 ? -17.303 -0.713 40.334 1.00 54.66 93 ASN A CA 1
ATOM 766 C C . ASN A 1 93 ? -17.422 0.448 41.330 1.00 54.66 93 ASN A C 1
ATOM 768 O O . ASN A 1 93 ? -16.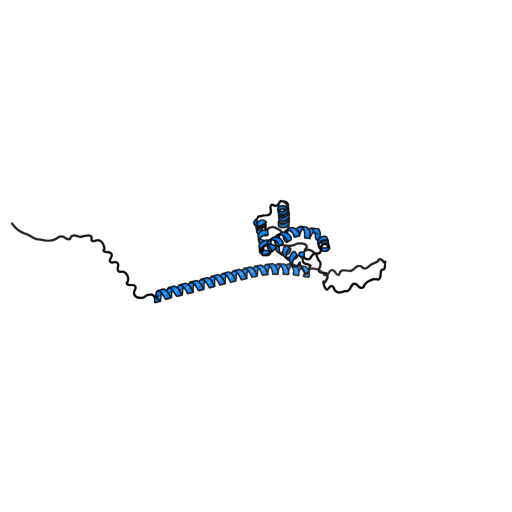638 0.481 42.274 1.00 54.66 93 ASN A O 1
ATOM 772 N N . ASN A 1 94 ? -18.383 1.359 41.128 1.00 45.62 94 ASN A N 1
ATOM 773 C CA . ASN A 1 94 ? -19.241 1.908 42.189 1.00 45.62 94 ASN A CA 1
ATOM 774 C C . ASN A 1 94 ? -20.350 2.823 41.618 1.00 45.62 94 ASN A C 1
ATOM 776 O O . ASN A 1 94 ? -20.076 3.878 41.059 1.00 45.62 94 ASN A O 1
ATOM 780 N N . ASN A 1 95 ? -21.590 2.370 41.847 1.00 48.22 95 ASN A N 1
ATOM 781 C CA . ASN A 1 95 ? -22.838 3.094 42.135 1.00 48.22 95 ASN A CA 1
ATOM 782 C C . ASN A 1 95 ? -23.421 4.099 41.117 1.00 48.22 95 ASN A C 1
ATOM 784 O O . ASN A 1 95 ? -22.976 5.237 41.024 1.00 48.22 95 ASN A O 1
ATOM 788 N N . ASN A 1 96 ? -24.577 3.762 40.522 1.00 46.03 96 ASN A N 1
ATOM 789 C CA . ASN A 1 96 ? -25.867 4.164 41.103 1.00 46.03 96 ASN A CA 1
ATOM 790 C C . ASN A 1 96 ? -27.093 3.492 40.447 1.00 46.03 96 ASN A C 1
ATOM 792 O O . ASN A 1 96 ? -27.104 3.116 39.282 1.00 46.03 96 ASN A O 1
ATOM 796 N N . ASN A 1 97 ? -28.084 3.347 41.319 1.00 44.66 97 ASN A N 1
ATOM 797 C CA . ASN A 1 97 ? -29.369 2.655 41.318 1.00 44.66 97 ASN A CA 1
ATOM 798 C C . ASN A 1 97 ? -30.371 3.019 40.193 1.00 44.66 97 ASN A C 1
ATOM 800 O O . ASN A 1 97 ? -30.423 4.169 39.763 1.00 44.66 97 ASN A O 1
ATOM 804 N N . GLY A 1 98 ? -31.247 2.072 39.823 1.00 32.50 98 GLY A N 1
ATOM 805 C CA . GLY A 1 98 ? -32.460 2.324 39.025 1.00 32.50 98 GLY A CA 1
ATOM 806 C C . GLY A 1 98 ? -32.886 1.132 38.163 1.00 32.50 98 GLY A C 1
ATOM 807 O O . GLY A 1 98 ? -32.409 0.977 37.045 1.00 32.50 98 GLY A O 1
ATOM 808 N N . GLY A 1 99 ? -33.745 0.266 38.703 1.00 38.34 99 GLY A N 1
ATOM 809 C CA . GLY A 1 99 ? -34.086 -1.034 38.127 1.00 38.34 99 GLY A CA 1
ATOM 810 C C . GLY A 1 99 ? -34.803 -1.023 36.774 1.00 38.34 99 GLY A C 1
ATOM 811 O O . GLY A 1 99 ? -35.615 -0.153 36.482 1.00 38.34 99 GLY A O 1
ATOM 812 N N . ASN A 1 100 ? -34.561 -2.082 36.000 1.00 37.84 100 ASN A N 1
ATOM 813 C CA . ASN A 1 100 ? -35.607 -2.783 35.263 1.00 37.84 100 ASN A CA 1
ATOM 814 C C . ASN A 1 100 ? -35.135 -4.213 34.955 1.00 37.84 100 ASN A C 1
ATOM 816 O O . ASN A 1 100 ? -34.127 -4.423 34.282 1.00 37.84 100 ASN A O 1
ATOM 820 N N . VAL A 1 101 ? -35.859 -5.190 35.488 1.00 44.81 101 VAL A N 1
ATOM 821 C CA . VAL A 1 101 ? -35.736 -6.613 35.165 1.00 44.81 101 VAL A CA 1
ATOM 822 C C . VAL A 1 101 ? -36.425 -6.862 33.825 1.00 44.81 101 VAL A C 1
ATOM 824 O O . VAL A 1 101 ? -37.630 -6.672 33.709 1.00 44.81 101 VAL A O 1
ATOM 827 N N . GLY A 1 102 ? -35.677 -7.303 32.812 1.00 38.59 102 GLY A N 1
ATOM 828 C CA . GLY A 1 102 ? -36.276 -7.715 31.545 1.00 38.59 102 GLY A CA 1
ATOM 829 C C . GLY A 1 102 ? -35.269 -8.080 30.457 1.00 38.59 102 GLY A C 1
ATOM 830 O O . GLY A 1 102 ? -34.690 -7.195 29.841 1.00 38.59 102 GLY A O 1
ATOM 831 N N . ALA A 1 103 ? -35.188 -9.387 30.192 1.00 36.22 103 ALA A N 1
ATOM 832 C CA . ALA A 1 103 ? -34.583 -10.094 29.054 1.00 36.22 103 ALA A CA 1
ATOM 833 C C . ALA A 1 103 ? -33.164 -10.674 29.267 1.00 36.22 103 ALA A C 1
ATOM 835 O O . ALA A 1 103 ? -32.191 -9.926 29.379 1.00 36.22 103 ALA A O 1
ATOM 836 N N . PRO A 1 104 ? -33.010 -12.017 29.256 1.00 37.53 104 PRO A N 1
ATOM 837 C CA . PRO A 1 104 ? -31.703 -12.642 29.146 1.00 37.53 104 PRO A CA 1
ATOM 838 C C . PRO A 1 104 ? -31.216 -12.430 27.709 1.00 37.53 104 PRO A C 1
ATOM 840 O O . PRO A 1 104 ? -31.751 -13.009 26.764 1.00 37.53 104 PRO A O 1
ATOM 843 N N . ALA A 1 105 ? -30.222 -11.562 27.529 1.00 40.50 105 ALA A N 1
ATOM 844 C CA . ALA A 1 105 ? -29.500 -11.482 26.270 1.00 40.50 105 ALA A CA 1
ATOM 845 C C . ALA A 1 105 ? -28.825 -12.838 26.038 1.00 40.50 105 ALA A C 1
ATOM 847 O O . ALA A 1 105 ? -27.989 -13.280 26.826 1.00 40.50 105 ALA A O 1
ATOM 848 N N . ASN A 1 106 ? -29.279 -13.517 24.990 1.00 40.16 106 ASN A N 1
ATOM 849 C CA . ASN A 1 106 ? -28.819 -14.827 24.574 1.00 40.16 106 ASN A CA 1
ATOM 850 C C . ASN A 1 106 ? -27.305 -14.751 24.314 1.00 40.16 106 ASN A C 1
ATOM 852 O O . ASN A 1 106 ? -26.856 -14.110 23.366 1.00 40.16 106 ASN A O 1
ATOM 856 N N . ASN A 1 107 ? -26.528 -15.357 25.209 1.00 44.75 107 ASN A N 1
ATOM 857 C CA . ASN A 1 107 ? -25.082 -15.475 25.109 1.00 44.75 107 ASN A CA 1
ATOM 858 C C . ASN A 1 107 ? -24.754 -16.467 23.994 1.00 44.75 107 ASN A C 1
ATOM 860 O O . ASN A 1 107 ? -24.681 -17.656 24.268 1.00 44.75 107 ASN A O 1
ATOM 864 N N . ASN A 1 108 ? -24.600 -15.986 22.761 1.00 44.38 108 ASN A N 1
ATOM 865 C CA . ASN A 1 108 ? -23.994 -16.714 21.645 1.00 44.38 108 ASN A CA 1
ATOM 866 C C . ASN A 1 108 ? -23.435 -15.704 20.626 1.00 44.38 108 ASN A C 1
ATOM 868 O O . ASN A 1 108 ? -23.978 -15.557 19.538 1.00 44.38 108 ASN A O 1
ATOM 872 N N . ASP A 1 109 ? -22.355 -15.005 20.975 1.00 41.44 109 ASP A N 1
ATOM 873 C CA . ASP A 1 109 ? -21.451 -14.428 19.975 1.00 41.44 109 ASP A CA 1
ATOM 874 C C . ASP A 1 109 ? -20.019 -14.840 20.358 1.00 41.44 109 ASP A C 1
ATOM 876 O O . ASP A 1 109 ? -19.512 -14.390 21.387 1.00 41.44 109 ASP A O 1
ATOM 880 N N . PRO A 1 110 ? -19.363 -15.733 19.597 1.00 43.25 110 PRO A N 1
ATOM 881 C CA . PRO A 1 110 ? -18.002 -16.186 19.874 1.00 43.25 110 PRO A CA 1
ATOM 882 C C . PRO A 1 110 ? -16.932 -15.189 19.390 1.00 43.25 110 PRO A C 1
ATOM 884 O O . PRO A 1 110 ? -15.763 -15.553 19.277 1.00 43.25 110 PRO A O 1
ATOM 887 N N . ASP A 1 111 ? -17.297 -13.939 19.088 1.00 44.69 111 ASP A N 1
ATOM 888 C CA . ASP A 1 111 ? -16.347 -12.907 18.673 1.00 44.69 111 ASP A CA 1
ATOM 889 C C . ASP A 1 111 ? -15.736 -12.269 19.927 1.00 44.69 111 ASP A C 1
ATOM 891 O O . ASP A 1 111 ? -16.250 -11.307 20.500 1.00 44.69 111 ASP A O 1
ATOM 895 N N . GLU A 1 112 ? -14.653 -12.872 20.406 1.00 45.06 112 GLU A N 1
ATOM 896 C CA . GLU A 1 112 ? -13.788 -12.378 21.472 1.00 45.06 112 GLU A CA 1
ATOM 897 C C . GLU A 1 112 ? -13.309 -10.951 21.160 1.00 45.06 112 GLU A C 1
ATOM 899 O O . GLU A 1 112 ? -12.240 -10.763 20.595 1.00 45.06 112 GLU A O 1
ATOM 904 N N . ALA A 1 113 ? -14.138 -9.949 21.482 1.00 56.47 113 ALA A N 1
ATOM 905 C CA . ALA A 1 113 ? -13.898 -8.504 21.505 1.00 56.47 113 ALA A CA 1
ATOM 906 C C . ALA A 1 113 ? -12.707 -8.024 20.652 1.00 56.47 113 ALA A C 1
ATOM 908 O O . ALA A 1 113 ? -11.813 -7.326 21.147 1.00 56.47 113 ALA A O 1
ATOM 909 N N . VAL A 1 114 ? -12.683 -8.394 19.368 1.00 61.38 114 VAL A N 1
ATOM 910 C CA . VAL A 1 114 ? -11.549 -8.123 18.488 1.00 61.38 114 VAL A CA 1
ATOM 911 C C . VAL A 1 114 ? -11.489 -6.614 18.307 1.00 61.38 114 VAL A C 1
ATOM 913 O O . VAL A 1 114 ? -12.297 -6.015 17.597 1.00 61.38 114 VAL A O 1
ATOM 916 N N . ALA A 1 115 ? -10.548 -5.966 18.996 1.00 71.31 115 ALA A N 1
ATOM 917 C CA . ALA A 1 115 ? -10.534 -4.516 19.104 1.00 71.31 115 ALA A CA 1
ATOM 918 C C . ALA A 1 115 ? -10.447 -3.869 17.711 1.00 71.31 115 ALA A C 1
ATOM 920 O O . ALA A 1 115 ? -9.395 -3.899 17.065 1.00 71.31 115 ALA A O 1
ATOM 921 N N . ALA A 1 116 ? -11.538 -3.235 17.269 1.00 79.62 116 ALA A N 1
ATOM 922 C CA . ALA A 1 116 ? -11.622 -2.474 16.023 1.00 79.62 116 ALA A CA 1
ATOM 923 C C . ALA A 1 116 ? -10.866 -1.142 16.151 1.00 79.62 116 ALA A C 1
ATOM 925 O O . ALA A 1 116 ? -11.438 -0.056 16.229 1.00 79.62 116 ALA A O 1
ATOM 926 N N . SER A 1 117 ? -9.543 -1.246 16.237 1.00 82.12 117 SER A N 1
ATOM 927 C CA . SER A 1 117 ? -8.618 -0.127 16.379 1.00 82.12 117 SER A CA 1
ATOM 928 C C . SER A 1 117 ? -7.587 -0.155 15.260 1.00 82.12 117 SER A C 1
ATOM 930 O O . SER A 1 117 ? -7.204 -1.212 14.762 1.00 82.12 117 SER A O 1
ATOM 932 N N . LEU A 1 118 ? -7.133 1.025 14.852 1.00 84.94 118 LEU A N 1
ATOM 933 C CA . LEU A 1 118 ? -6.104 1.157 13.827 1.00 84.94 118 LEU A CA 1
ATOM 934 C C . LEU A 1 118 ? -4.733 1.297 14.490 1.00 84.94 118 LEU A C 1
ATOM 936 O O . LEU A 1 118 ? -4.578 1.992 15.503 1.00 84.94 118 LEU A O 1
ATOM 940 N N . SER A 1 119 ? -3.719 0.671 13.892 1.00 82.25 119 SER A N 1
ATOM 941 C CA . SER A 1 119 ? -2.337 0.710 14.375 1.00 82.25 119 SER A CA 1
ATOM 942 C C . SER A 1 119 ? -1.863 2.157 14.569 1.00 82.25 119 SER A C 1
ATOM 944 O O . SER A 1 119 ? -2.190 3.020 13.756 1.00 82.25 119 SER A O 1
ATOM 946 N N . PRO A 1 120 ? -1.092 2.485 15.618 1.00 75.62 120 PRO A N 1
ATOM 947 C CA . PRO A 1 120 ? -0.691 3.869 15.873 1.00 75.62 120 PRO A CA 1
ATOM 948 C C . PRO A 1 120 ? 0.271 4.419 14.805 1.00 75.62 120 PRO A C 1
ATOM 950 O O . PRO A 1 120 ? 0.181 5.590 14.451 1.00 75.62 120 PRO A O 1
ATOM 953 N N . THR A 1 121 ? 1.152 3.579 14.247 1.00 74.75 121 THR A N 1
ATOM 954 C CA . THR A 1 121 ? 2.236 4.007 13.341 1.00 74.75 121 THR A CA 1
ATOM 955 C C . THR A 1 121 ? 2.505 2.972 12.233 1.00 74.75 121 THR A C 1
ATOM 957 O O . THR A 1 121 ? 3.338 2.082 12.434 1.00 74.75 121 THR A O 1
ATOM 960 N N . PRO A 1 122 ? 1.837 3.046 11.064 1.00 77.19 122 PRO A N 1
ATOM 961 C CA . PRO A 1 122 ? 2.140 2.157 9.943 1.00 77.19 122 PRO A CA 1
ATOM 962 C C . PRO A 1 122 ? 3.502 2.519 9.335 1.00 77.19 122 PRO A C 1
ATOM 964 O O . PRO A 1 122 ? 3.710 3.636 8.856 1.00 77.19 122 PRO A O 1
ATOM 967 N N . ARG A 1 123 ? 4.444 1.569 9.368 1.00 82.94 123 ARG A N 1
ATOM 968 C CA . ARG A 1 123 ? 5.832 1.783 8.922 1.00 82.94 123 ARG A CA 1
ATOM 969 C C . ARG A 1 123 ? 5.971 1.825 7.393 1.00 82.94 123 ARG A C 1
ATOM 971 O O . ARG A 1 123 ? 6.889 2.467 6.902 1.00 82.94 123 ARG A O 1
ATOM 978 N N . SER A 1 124 ? 5.049 1.209 6.651 1.00 90.12 124 SER A N 1
ATOM 979 C CA . SER A 1 124 ? 5.032 1.211 5.180 1.00 90.12 124 SER A CA 1
ATOM 980 C C . SER A 1 124 ? 3.608 1.146 4.617 1.00 90.12 124 SER A C 1
ATOM 982 O O . SER A 1 124 ? 2.655 0.852 5.348 1.00 90.12 124 SER A O 1
ATOM 984 N N . LEU A 1 125 ? 3.464 1.394 3.310 1.00 91.62 125 LEU A N 1
ATOM 985 C CA . LEU A 1 125 ? 2.191 1.247 2.597 1.00 91.62 125 LEU A CA 1
ATOM 986 C C . LEU A 1 125 ? 1.716 -0.217 2.543 1.00 91.62 125 LEU A C 1
ATOM 988 O O . LEU A 1 125 ? 0.513 -0.454 2.577 1.00 91.62 125 LEU A O 1
ATOM 992 N N . TYR A 1 126 ? 2.628 -1.196 2.565 1.00 92.56 126 TYR A N 1
ATOM 993 C CA . TYR A 1 126 ? 2.266 -2.619 2.651 1.00 92.56 126 TYR A CA 1
ATOM 994 C C . TYR A 1 126 ? 1.571 -2.956 3.965 1.00 92.56 126 TYR A C 1
ATOM 996 O O . TYR A 1 126 ? 0.529 -3.603 3.958 1.00 92.56 126 TYR A O 1
ATOM 1004 N N . ILE A 1 127 ? 2.098 -2.464 5.093 1.00 90.75 127 ILE A N 1
ATOM 1005 C CA . ILE A 1 127 ? 1.441 -2.622 6.400 1.00 90.75 127 ILE A CA 1
ATOM 1006 C C . ILE A 1 127 ? 0.063 -1.975 6.380 1.00 90.75 127 ILE A C 1
ATOM 1008 O O . ILE A 1 127 ? -0.891 -2.516 6.932 1.00 90.75 127 ILE A O 1
ATOM 1012 N N . LEU A 1 128 ? -0.041 -0.820 5.724 1.00 92.50 128 LEU A N 1
ATOM 1013 C CA . LEU A 1 128 ? -1.291 -0.096 5.628 1.00 92.50 128 LEU A CA 1
ATOM 1014 C C . LEU A 1 128 ? -2.347 -0.869 4.825 1.00 92.50 128 LEU A C 1
ATOM 1016 O O . LEU A 1 128 ? -3.502 -0.922 5.239 1.00 92.50 128 LEU A O 1
ATOM 1020 N N . TRP A 1 129 ? -1.966 -1.478 3.704 1.00 94.44 129 TRP A N 1
ATOM 1021 C CA . TRP A 1 129 ? -2.858 -2.334 2.923 1.00 94.44 129 TRP A CA 1
ATOM 1022 C C . TRP A 1 129 ? -3.216 -3.630 3.663 1.00 94.44 129 TRP A C 1
ATOM 1024 O O . TRP A 1 129 ? -4.379 -4.027 3.697 1.00 94.44 129 TRP A O 1
ATOM 1034 N N . HIS A 1 130 ? -2.246 -4.245 4.342 1.00 91.31 130 HIS A N 1
ATOM 1035 C CA . HIS A 1 130 ? -2.467 -5.438 5.157 1.00 91.31 130 HIS A CA 1
ATOM 1036 C C . HIS A 1 130 ? -3.462 -5.183 6.303 1.00 91.31 130 HIS A C 1
ATOM 1038 O O . HIS A 1 130 ? -4.353 -5.995 6.539 1.00 91.31 130 HIS A O 1
ATOM 1044 N N . GLU A 1 131 ? -3.383 -4.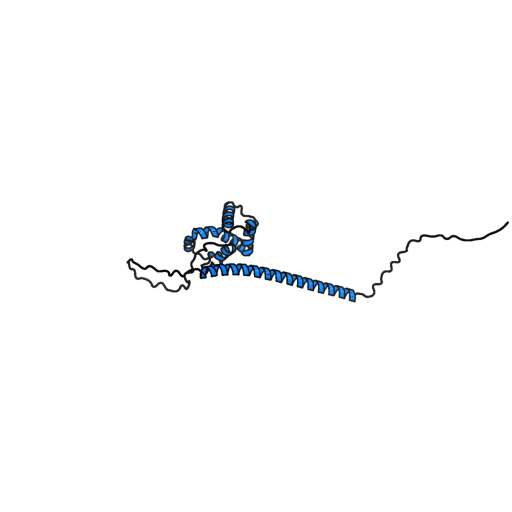017 6.956 1.00 91.75 131 GLU A N 1
ATOM 1045 C CA . GLU A 1 131 ? -4.361 -3.577 7.962 1.00 91.75 131 GLU A CA 1
ATOM 1046 C C . GLU A 1 131 ? -5.793 -3.545 7.417 1.00 91.75 131 GLU A C 1
ATOM 1048 O O . GLU A 1 131 ? -6.745 -3.847 8.137 1.00 91.75 131 GLU A O 1
ATOM 1053 N N . TRP A 1 132 ? -5.957 -3.189 6.142 1.00 92.88 132 TRP A N 1
ATOM 1054 C CA . TRP A 1 132 ? -7.265 -3.135 5.503 1.00 92.88 132 TRP A CA 1
ATOM 1055 C C . TRP A 1 132 ? -7.826 -4.518 5.179 1.00 92.88 132 TRP A C 1
ATOM 1057 O O . TRP A 1 132 ? -9.019 -4.738 5.391 1.00 92.88 132 TRP A O 1
ATOM 1067 N N . LEU A 1 133 ? -6.977 -5.443 4.722 1.00 90.88 133 LEU A N 1
ATOM 1068 C CA . LEU A 1 133 ? -7.375 -6.807 4.366 1.00 90.88 133 LEU A CA 1
ATOM 1069 C C . LEU A 1 133 ? -7.613 -7.707 5.583 1.00 90.88 133 LEU A C 1
ATOM 1071 O O . LEU A 1 133 ? -8.638 -8.383 5.638 1.00 90.88 133 LEU A O 1
ATOM 1075 N N . PHE A 1 134 ? -6.679 -7.711 6.536 1.00 86.62 134 PHE A N 1
ATOM 1076 C CA . PHE A 1 134 ? -6.623 -8.703 7.617 1.00 86.62 134 PHE A CA 1
ATOM 1077 C C . PHE A 1 134 ? -6.655 -8.079 9.015 1.00 86.62 134 PHE A C 1
ATOM 1079 O O . PHE A 1 134 ? -7.026 -8.744 9.976 1.00 86.62 134 PHE A O 1
ATOM 1086 N N . GLY A 1 135 ? -6.299 -6.797 9.135 1.00 86.25 135 GLY A N 1
ATOM 1087 C CA . GLY A 1 135 ? -6.068 -6.152 10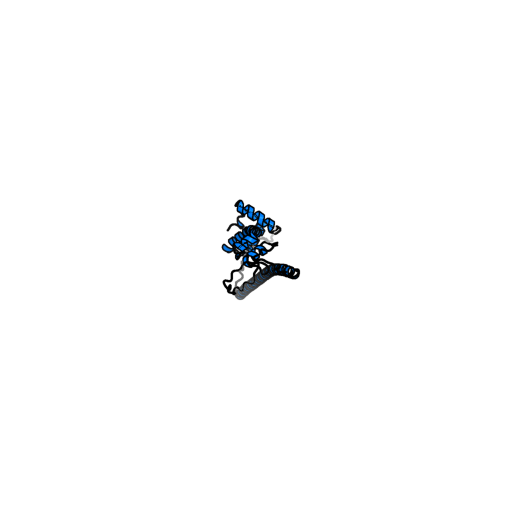.427 1.00 86.25 135 GLY A CA 1
ATOM 1088 C C . GLY A 1 135 ? -4.635 -6.360 10.923 1.00 86.25 135 GLY A C 1
ATOM 1089 O O . GLY A 1 135 ? -3.799 -6.948 10.241 1.00 86.25 135 GLY A O 1
ATOM 1090 N N . ILE A 1 136 ? -4.301 -5.803 12.092 1.00 85.50 136 ILE A N 1
ATOM 1091 C CA . ILE A 1 136 ? -2.943 -5.888 12.660 1.00 85.50 136 ILE A CA 1
ATOM 1092 C C . ILE A 1 136 ? -2.995 -6.291 14.130 1.00 85.50 136 ILE A C 1
ATOM 1094 O O . ILE A 1 136 ? -3.509 -5.546 14.969 1.00 85.50 136 ILE A O 1
ATOM 1098 N N . GLY A 1 137 ? -2.336 -7.406 14.452 1.00 79.38 137 GLY A N 1
ATOM 1099 C CA . GLY A 1 137 ? -2.118 -7.861 15.827 1.00 79.38 137 GLY A CA 1
ATOM 1100 C C . GLY A 1 137 ? -3.409 -8.296 16.511 1.00 79.38 137 GLY A C 1
ATOM 1101 O O . GLY A 1 137 ? -3.736 -7.743 17.558 1.00 79.38 137 GLY A O 1
ATOM 1102 N N . GLY A 1 138 ? -4.154 -9.211 15.880 1.00 77.50 138 GLY A N 1
ATOM 1103 C CA . GLY A 1 138 ? -5.429 -9.717 16.402 1.00 77.50 138 GLY A CA 1
ATOM 1104 C C . GLY A 1 138 ? -6.529 -8.657 16.444 1.00 77.50 138 GLY A C 1
ATOM 1105 O O . GLY A 1 138 ? -7.418 -8.722 17.278 1.00 77.50 138 GLY A O 1
ATOM 1106 N N . ARG A 1 139 ? -6.429 -7.628 15.597 1.00 85.38 139 ARG A N 1
ATOM 1107 C CA . ARG A 1 139 ? -7.443 -6.581 15.457 1.00 85.38 139 ARG A CA 1
ATOM 1108 C C . ARG A 1 139 ? -8.264 -6.827 14.211 1.00 85.38 139 ARG A C 1
ATOM 1110 O O . ARG A 1 139 ? -7.753 -7.365 13.233 1.00 85.38 139 ARG A O 1
ATOM 1117 N N . LYS A 1 140 ? -9.496 -6.331 14.226 1.00 86.44 140 LYS A N 1
ATOM 1118 C CA . LYS A 1 140 ? -10.422 -6.422 13.104 1.00 86.44 140 LYS A CA 1
ATOM 1119 C C . LYS A 1 140 ? -9.813 -5.760 11.863 1.00 86.44 140 LYS A C 1
ATOM 1121 O O . LYS A 1 140 ? -9.142 -4.730 11.965 1.00 86.44 140 LYS A O 1
ATOM 1126 N N . ALA A 1 141 ? -10.048 -6.341 10.690 1.00 89.12 141 ALA A N 1
ATOM 1127 C CA . ALA A 1 141 ? -9.628 -5.752 9.423 1.00 89.12 141 ALA A CA 1
ATOM 1128 C C . ALA A 1 141 ? -10.346 -4.419 9.176 1.00 89.12 141 ALA A C 1
ATOM 1130 O O . ALA A 1 141 ? -11.559 -4.323 9.382 1.00 89.12 141 ALA A O 1
ATOM 1131 N N . ALA A 1 142 ? -9.636 -3.397 8.683 1.00 90.81 142 ALA A N 1
ATOM 1132 C CA . ALA A 1 142 ? -10.234 -2.068 8.519 1.00 90.81 142 ALA A CA 1
ATOM 1133 C C . ALA A 1 142 ? -11.399 -2.053 7.511 1.00 90.81 142 ALA A C 1
ATOM 1135 O O . ALA A 1 142 ? -12.328 -1.257 7.660 1.00 90.81 142 ALA A O 1
ATOM 1136 N N . ARG A 1 143 ? -11.396 -2.959 6.520 1.00 91.38 143 ARG A N 1
ATOM 1137 C CA . ARG A 1 143 ? -12.513 -3.147 5.579 1.00 91.38 143 ARG A CA 1
ATOM 1138 C C . ARG A 1 143 ? -13.810 -3.586 6.263 1.00 91.38 143 ARG A C 1
ATOM 1140 O O . ARG A 1 143 ? -14.886 -3.246 5.783 1.00 91.38 143 ARG A O 1
ATOM 1147 N N . LEU A 1 144 ? -13.704 -4.316 7.372 1.00 89.69 144 LEU A N 1
ATOM 1148 C CA . LEU A 1 144 ? -14.839 -4.860 8.121 1.00 89.69 144 LEU A CA 1
ATOM 1149 C C . LEU A 1 144 ? -15.346 -3.900 9.208 1.00 89.69 144 LEU A C 1
ATOM 1151 O O . LEU A 1 144 ? -16.264 -4.245 9.950 1.00 89.69 144 LEU A O 1
ATOM 1155 N N . PHE A 1 145 ? -14.760 -2.706 9.336 1.00 88.88 145 PHE A N 1
ATOM 1156 C CA . PHE A 1 145 ? -15.192 -1.748 10.350 1.00 88.88 145 PHE A CA 1
ATOM 1157 C C . PHE A 1 145 ? -16.614 -1.260 10.071 1.00 88.88 145 PHE A C 1
ATOM 1159 O O . PHE A 1 145 ? -16.917 -0.752 8.987 1.00 88.88 145 PHE A O 1
ATOM 1166 N N . THR A 1 146 ? -17.456 -1.321 11.095 1.00 89.50 146 THR A N 1
ATOM 1167 C CA . THR A 1 146 ? -18.785 -0.706 11.125 1.00 89.50 146 THR A CA 1
ATOM 1168 C C . THR A 1 146 ? -18.679 0.821 11.183 1.00 89.50 146 THR A C 1
ATOM 1170 O O . THR A 1 146 ? -17.632 1.388 11.504 1.00 89.50 146 THR A O 1
ATOM 1173 N N . ALA A 1 147 ? -19.772 1.531 10.891 1.00 86.62 147 ALA A N 1
ATOM 1174 C CA . ALA A 1 147 ? -19.784 2.995 10.938 1.00 86.62 147 ALA A CA 1
ATOM 1175 C C . ALA A 1 147 ? -19.403 3.553 12.324 1.00 86.62 147 ALA A C 1
ATOM 1177 O O . ALA A 1 147 ? -18.666 4.537 12.404 1.00 86.62 147 ALA A O 1
ATOM 1178 N N . GLN A 1 148 ? -19.841 2.893 13.401 1.00 87.31 148 GLN A N 1
ATOM 1179 C CA . GLN A 1 148 ? -19.515 3.276 14.776 1.00 87.31 148 GLN A CA 1
ATOM 1180 C C . GLN A 1 148 ? -18.018 3.100 15.076 1.00 87.31 148 GLN A C 1
ATOM 1182 O O . GLN A 1 148 ? -17.379 4.008 15.608 1.00 87.31 148 GLN A O 1
ATOM 1187 N N . GLU A 1 149 ? -17.433 1.966 14.681 1.00 88.75 149 GLU A N 1
ATOM 1188 C CA . GLU A 1 149 ? -15.998 1.689 14.844 1.00 88.75 149 GLU A CA 1
ATOM 1189 C C . GLU A 1 149 ? -15.142 2.677 14.036 1.00 88.75 149 GLU A C 1
ATOM 1191 O O . GLU A 1 149 ? -14.176 3.241 14.555 1.00 88.75 149 GLU A O 1
ATOM 1196 N N . ARG A 1 150 ? -15.547 2.986 12.794 1.00 90.06 150 ARG A N 1
ATOM 1197 C CA . ARG A 1 150 ? -14.901 4.028 11.974 1.00 90.06 150 ARG A CA 1
ATOM 1198 C C . ARG A 1 150 ? -14.969 5.406 12.625 1.00 90.06 150 ARG A C 1
ATOM 1200 O O . ARG A 1 150 ? -14.016 6.171 12.504 1.00 90.06 150 ARG A O 1
ATOM 1207 N N . GLY A 1 151 ? -16.066 5.721 13.315 1.00 87.69 151 GLY A N 1
ATOM 1208 C CA . GLY A 1 151 ? -16.230 6.970 14.058 1.00 87.69 151 GLY A CA 1
ATOM 1209 C C . GLY A 1 151 ? -15.205 7.130 15.184 1.00 87.69 151 GLY A C 1
ATOM 1210 O O . GLY A 1 151 ? -14.629 8.207 15.332 1.00 87.69 151 GLY A O 1
ATOM 1211 N N . LYS A 1 152 ? -14.906 6.048 15.917 1.00 88.31 152 LYS A N 1
ATOM 1212 C CA . LYS A 1 152 ? -13.908 6.042 17.006 1.00 88.31 152 LYS A CA 1
ATOM 1213 C C . LYS A 1 152 ? -12.484 6.300 16.502 1.00 88.31 152 LYS A C 1
ATOM 1215 O O . LYS A 1 152 ? -11.709 6.984 17.160 1.00 88.31 152 LYS A O 1
ATOM 1220 N N . GLU A 1 153 ? -12.153 5.806 15.311 1.00 89.88 153 GLU A N 1
ATOM 1221 C CA . GLU A 1 153 ? -10.835 5.966 14.677 1.00 89.88 153 GLU A CA 1
ATOM 1222 C C . GLU A 1 153 ? -10.858 6.947 13.487 1.00 89.88 153 GLU A C 1
ATOM 1224 O O . GLU A 1 153 ? -10.038 6.849 12.568 1.00 89.88 153 GLU A O 1
ATOM 1229 N N . LYS A 1 154 ? -11.779 7.926 13.497 1.00 91.31 154 LYS A N 1
ATOM 1230 C CA . LYS A 1 154 ? -12.080 8.818 12.357 1.00 91.31 154 LYS A CA 1
ATOM 1231 C C . LYS A 1 154 ? -10.835 9.430 11.719 1.00 91.31 154 LYS A C 1
ATOM 1233 O O . LYS A 1 154 ? -10.649 9.332 10.508 1.00 91.31 154 LYS A O 1
ATOM 1238 N N . PHE A 1 155 ? -9.967 10.052 12.519 1.00 89.81 155 PHE A N 1
ATOM 1239 C CA . PHE A 1 155 ? -8.787 10.754 12.003 1.00 89.81 155 PHE A CA 1
ATOM 1240 C C . PHE A 1 155 ? -7.830 9.813 11.263 1.00 89.81 155 PHE A C 1
ATOM 1242 O O . PHE A 1 155 ? -7.388 10.120 10.151 1.00 89.81 155 PHE A O 1
ATOM 1249 N N . LYS A 1 156 ? -7.536 8.645 11.850 1.00 91.50 156 LYS A N 1
ATOM 1250 C CA . LYS A 1 156 ? -6.664 7.640 11.233 1.00 91.50 156 LYS A CA 1
ATOM 1251 C C . LYS A 1 156 ? -7.337 7.027 10.008 1.00 91.50 156 LYS A C 1
ATOM 1253 O O . LYS A 1 156 ? -6.701 6.952 8.959 1.00 91.50 156 LYS A O 1
ATOM 1258 N N . TYR A 1 157 ? -8.614 6.664 10.119 1.00 92.94 157 TYR A N 1
ATOM 1259 C CA . TYR A 1 157 ? -9.380 6.045 9.041 1.00 92.94 157 TYR A CA 1
ATOM 1260 C C . TYR A 1 157 ? -9.439 6.955 7.810 1.00 92.94 157 TYR A C 1
ATOM 1262 O O . TYR A 1 157 ? -8.996 6.563 6.735 1.00 92.94 157 TYR A O 1
ATOM 1270 N N . CYS A 1 158 ? -9.881 8.209 7.963 1.00 91.69 158 CYS A N 1
ATOM 1271 C CA . CYS A 1 158 ? -9.973 9.165 6.855 1.00 91.69 158 CYS A CA 1
ATOM 1272 C C . CYS A 1 158 ? -8.617 9.425 6.188 1.00 91.69 158 CYS A C 1
ATOM 1274 O O . CYS A 1 158 ? -8.538 9.552 4.968 1.00 91.69 158 CYS A O 1
ATOM 1276 N N . ARG A 1 159 ? -7.537 9.499 6.975 1.00 92.06 159 ARG A N 1
ATOM 1277 C CA . ARG A 1 159 ? -6.184 9.700 6.445 1.00 92.06 159 ARG A CA 1
ATOM 1278 C C . ARG A 1 159 ? -5.709 8.508 5.610 1.00 92.06 159 ARG A C 1
ATOM 1280 O O . ARG A 1 159 ? -5.034 8.714 4.609 1.00 92.06 159 ARG A O 1
ATOM 1287 N N . ARG A 1 160 ? -6.038 7.286 6.028 1.00 93.19 160 ARG A N 1
ATOM 1288 C CA . ARG A 1 160 ? -5.597 6.030 5.400 1.00 93.19 160 ARG A CA 1
ATOM 1289 C C . ARG A 1 160 ? -6.450 5.623 4.204 1.00 93.19 160 ARG A C 1
ATOM 1291 O O . ARG A 1 160 ? -5.916 5.072 3.246 1.00 93.19 160 ARG A O 1
ATOM 1298 N N . LYS A 1 161 ? -7.738 5.979 4.230 1.00 93.81 161 LYS A N 1
ATOM 1299 C CA . LYS A 1 161 ? -8.731 5.641 3.205 1.00 93.81 161 LYS A CA 1
ATOM 1300 C C . LYS A 1 161 ? -8.268 5.976 1.788 1.00 93.81 161 LYS A C 1
ATOM 1302 O O . LYS A 1 161 ? -8.485 5.183 0.890 1.00 93.81 161 LYS A O 1
ATOM 1307 N N . VAL A 1 162 ? -7.566 7.093 1.600 1.00 94.25 162 VAL A N 1
ATOM 1308 C CA . VAL A 1 162 ? -7.069 7.505 0.276 1.00 94.25 162 VAL A CA 1
ATOM 1309 C C . VAL A 1 162 ? -6.136 6.466 -0.366 1.00 94.25 162 VAL A C 1
ATOM 1311 O O . VAL A 1 162 ? -6.200 6.257 -1.573 1.00 94.25 162 VAL A O 1
ATOM 1314 N N . VAL A 1 163 ? -5.298 5.795 0.433 1.00 94.44 163 VAL A N 1
ATOM 1315 C CA . VAL A 1 163 ? -4.395 4.743 -0.053 1.00 94.44 163 VAL A CA 1
ATOM 1316 C C . VAL A 1 163 ? -5.174 3.455 -0.274 1.00 94.44 163 VAL A C 1
ATOM 1318 O O . VAL A 1 163 ? -4.998 2.818 -1.304 1.00 94.44 163 VAL A O 1
ATOM 1321 N N . TRP A 1 164 ? -6.047 3.085 0.667 1.00 95.56 164 TRP A N 1
ATOM 1322 C CA . TRP A 1 164 ? -6.873 1.882 0.544 1.00 95.56 164 TRP A CA 1
ATOM 1323 C C . TRP A 1 164 ? -7.773 1.921 -0.690 1.00 95.56 164 TRP A C 1
ATOM 1325 O O . TRP A 1 164 ? -7.841 0.935 -1.413 1.00 95.56 164 TRP A O 1
ATOM 1335 N N . ASP A 1 165 ? -8.414 3.060 -0.956 1.00 94.81 165 ASP A N 1
ATOM 1336 C CA . ASP A 1 165 ? -9.260 3.247 -2.133 1.00 94.81 165 ASP A CA 1
ATOM 1337 C C . ASP A 1 165 ? -8.436 3.099 -3.420 1.00 94.81 165 ASP A C 1
ATOM 1339 O O . ASP A 1 165 ? -8.850 2.379 -4.320 1.00 94.81 165 ASP A O 1
ATOM 1343 N N . LEU A 1 166 ? -7.259 3.737 -3.490 1.00 94.50 166 LEU A N 1
ATOM 1344 C CA . LEU A 1 166 ? -6.395 3.701 -4.673 1.00 94.50 166 LEU A CA 1
ATOM 1345 C C . LEU A 1 166 ? -5.834 2.298 -4.942 1.00 94.50 166 LEU A C 1
ATOM 1347 O O . LEU A 1 166 ? -5.905 1.802 -6.063 1.00 94.50 166 LEU A O 1
ATOM 1351 N N . VAL A 1 167 ? -5.291 1.638 -3.917 1.00 94.94 167 VAL A N 1
ATOM 1352 C CA . VAL A 1 167 ? -4.789 0.264 -4.058 1.00 94.94 167 VAL A CA 1
ATOM 1353 C C . VAL A 1 167 ? -5.943 -0.680 -4.389 1.00 94.94 167 VAL A C 1
ATOM 1355 O O . VAL A 1 167 ? -5.807 -1.510 -5.278 1.00 94.94 167 VAL A O 1
ATOM 1358 N N . GLY A 1 168 ? -7.105 -0.520 -3.752 1.00 94.62 168 GLY A N 1
ATOM 1359 C CA . GLY A 1 168 ? -8.296 -1.311 -4.059 1.00 94.62 168 GLY A CA 1
ATOM 1360 C C . GLY A 1 168 ? -8.845 -1.077 -5.468 1.00 94.62 168 GLY A C 1
ATOM 1361 O O . GLY A 1 168 ? -9.460 -1.971 -6.036 1.00 94.62 168 GLY A O 1
ATOM 1362 N N . GLU A 1 169 ? -8.642 0.100 -6.051 1.00 94.19 169 GLU A N 1
ATOM 1363 C CA . GLU A 1 169 ? -8.983 0.405 -7.442 1.00 94.19 169 GLU A CA 1
ATOM 1364 C C . GLU A 1 169 ? -8.032 -0.271 -8.429 1.00 94.19 169 GLU A C 1
ATOM 1366 O O . GLU A 1 169 ? -8.499 -0.982 -9.314 1.00 94.19 169 GLU A O 1
ATOM 1371 N N . MET A 1 170 ? -6.720 -0.176 -8.201 1.00 93.06 170 MET A N 1
ATOM 1372 C CA . MET A 1 170 ? -5.719 -0.923 -8.973 1.00 93.06 170 MET A CA 1
ATOM 1373 C C . MET A 1 170 ? -5.929 -2.440 -8.881 1.00 93.06 170 MET A C 1
ATOM 1375 O O . MET A 1 170 ? -5.831 -3.146 -9.878 1.00 93.06 170 MET A O 1
ATOM 1379 N N . VAL A 1 171 ? -6.269 -2.962 -7.702 1.00 94.81 171 VAL A N 1
ATOM 1380 C CA . VAL A 1 171 ? -6.542 -4.397 -7.545 1.00 94.81 171 VAL A CA 1
ATOM 1381 C C . VAL A 1 171 ? -7.797 -4.817 -8.310 1.00 94.81 171 VAL A C 1
ATOM 1383 O O . VAL A 1 171 ? -7.822 -5.882 -8.920 1.00 94.81 171 VAL A O 1
ATOM 1386 N N . ARG A 1 172 ? -8.833 -3.969 -8.343 1.00 93.56 172 ARG A N 1
ATOM 1387 C CA . ARG A 1 172 ? -10.054 -4.241 -9.118 1.00 93.56 172 ARG A CA 1
ATOM 1388 C C . ARG A 1 172 ? -9.829 -4.224 -10.629 1.00 93.56 172 ARG A C 1
ATOM 1390 O O . ARG A 1 172 ? -10.570 -4.908 -11.324 1.00 93.56 172 ARG A O 1
ATOM 1397 N N . SER A 1 173 ? -8.827 -3.505 -11.133 1.00 92.00 173 SER A N 1
ATOM 1398 C CA . SER A 1 173 ? -8.437 -3.581 -12.549 1.00 92.00 173 SER A CA 1
ATOM 1399 C C . SER A 1 173 ? -7.515 -4.750 -12.887 1.00 92.00 173 SER A C 1
ATOM 1401 O O . SER A 1 173 ? -7.093 -4.878 -14.034 1.00 92.00 173 SER A O 1
ATOM 1403 N N . GLY A 1 174 ? -7.222 -5.623 -11.917 1.00 92.50 174 GLY A N 1
ATOM 1404 C CA . GLY A 1 174 ? -6.455 -6.850 -12.125 1.00 92.50 174 GLY A CA 1
ATOM 1405 C C . GLY A 1 174 ? -4.973 -6.750 -11.765 1.00 92.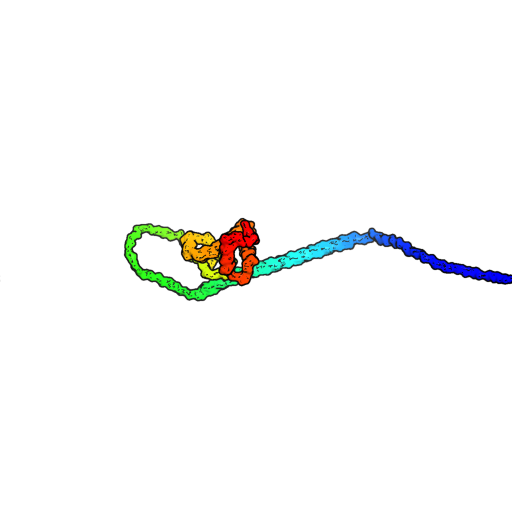50 174 GLY A C 1
ATOM 1406 O O . GLY A 1 174 ? -4.225 -7.684 -12.041 1.00 92.50 174 GLY A O 1
ATOM 1407 N N . LEU A 1 175 ? -4.520 -5.656 -11.143 1.00 91.06 175 LEU A N 1
ATOM 1408 C CA . LEU A 1 175 ? -3.152 -5.574 -10.623 1.00 91.06 175 LEU A CA 1
ATOM 1409 C C . LEU A 1 175 ? -3.027 -6.314 -9.289 1.00 91.06 175 LEU A C 1
ATOM 1411 O O . LEU A 1 175 ? -3.919 -6.256 -8.444 1.00 91.06 175 LEU A O 1
ATOM 1415 N N . ASP A 1 176 ? -1.876 -6.941 -9.038 1.00 94.00 176 ASP A N 1
ATOM 1416 C CA . ASP A 1 176 ? -1.574 -7.396 -7.682 1.00 94.00 176 ASP A CA 1
ATOM 1417 C C . ASP A 1 176 ? -1.384 -6.198 -6.742 1.00 94.00 176 ASP A C 1
ATOM 1419 O O . ASP A 1 176 ? -0.847 -5.148 -7.108 1.00 94.00 176 ASP A O 1
ATOM 1423 N N . SER A 1 177 ? -1.789 -6.377 -5.488 1.00 92.25 177 SER A N 1
ATOM 1424 C CA . SER A 1 177 ? -1.687 -5.336 -4.470 1.00 92.25 177 SER A CA 1
ATOM 1425 C C . SER A 1 177 ? -0.253 -4.877 -4.198 1.00 92.25 177 SER A C 1
ATOM 1427 O O . SER A 1 177 ? -0.046 -3.693 -3.934 1.00 92.25 177 SER A O 1
ATOM 1429 N N . ASN A 1 178 ? 0.746 -5.762 -4.296 1.00 91.69 178 ASN A N 1
ATOM 1430 C CA . ASN A 1 178 ? 2.142 -5.362 -4.110 1.00 91.69 178 ASN A CA 1
ATOM 1431 C C . ASN A 1 178 ? 2.611 -4.507 -5.285 1.00 91.69 178 ASN A C 1
ATOM 1433 O O . ASN A 1 178 ? 3.146 -3.428 -5.058 1.00 91.69 178 ASN A O 1
ATOM 1437 N N . VAL A 1 179 ? 2.295 -4.918 -6.517 1.00 93.50 179 VAL A N 1
ATOM 1438 C CA . VAL A 1 179 ? 2.607 -4.152 -7.735 1.00 93.50 179 VAL A CA 1
ATOM 1439 C C . VAL A 1 179 ? 1.939 -2.773 -7.702 1.00 93.50 179 VAL A C 1
ATOM 1441 O O . VAL A 1 179 ? 2.549 -1.765 -8.055 1.00 93.50 179 VAL A O 1
ATOM 1444 N N . ALA A 1 180 ? 0.695 -2.702 -7.231 1.00 93.75 180 ALA A N 1
ATOM 1445 C CA . ALA A 1 180 ? -0.027 -1.450 -7.039 1.00 93.75 180 ALA A CA 1
ATOM 1446 C C . ALA A 1 180 ? 0.696 -0.521 -6.040 1.00 93.75 180 ALA A C 1
ATOM 1448 O O . ALA A 1 180 ? 0.861 0.674 -6.289 1.00 93.75 180 ALA A O 1
ATOM 1449 N N . ILE A 1 181 ? 1.182 -1.069 -4.924 1.00 94.19 181 ILE A N 1
ATOM 1450 C CA . ILE A 1 181 ? 1.956 -0.323 -3.922 1.00 94.19 181 ILE A CA 1
ATOM 1451 C C . ILE A 1 181 ? 3.325 0.098 -4.474 1.00 94.19 181 ILE A C 1
ATOM 1453 O O . ILE A 1 181 ? 3.752 1.231 -4.238 1.00 94.19 181 ILE A O 1
ATOM 1457 N N . ASP A 1 182 ? 3.980 -0.758 -5.255 1.00 93.75 182 ASP A N 1
ATOM 1458 C CA . ASP A 1 182 ? 5.258 -0.465 -5.907 1.00 93.75 182 ASP A CA 1
ATOM 1459 C C . ASP A 1 182 ? 5.123 0.706 -6.880 1.00 93.75 182 ASP A C 1
ATOM 1461 O O . ASP A 1 182 ? 5.956 1.611 -6.871 1.00 93.75 182 ASP A O 1
ATOM 1465 N N . ARG A 1 183 ? 4.026 0.768 -7.648 1.00 94.75 183 ARG A N 1
ATOM 1466 C CA . ARG A 1 183 ? 3.719 1.915 -8.520 1.00 94.75 183 ARG A CA 1
ATOM 1467 C C . ARG A 1 183 ? 3.573 3.215 -7.732 1.00 94.75 183 ARG A C 1
ATOM 1469 O O . ARG A 1 183 ? 4.075 4.249 -8.170 1.00 94.75 183 ARG A O 1
ATOM 1476 N N . ILE A 1 184 ? 2.930 3.179 -6.562 1.00 94.50 184 ILE A N 1
ATOM 1477 C CA . ILE A 1 184 ? 2.820 4.359 -5.689 1.00 94.50 184 ILE A CA 1
ATOM 1478 C C . ILE A 1 184 ? 4.214 4.795 -5.219 1.00 94.50 184 ILE A C 1
ATOM 1480 O O . ILE A 1 184 ? 4.545 5.981 -5.280 1.00 94.50 184 ILE A O 1
ATOM 1484 N N . TYR A 1 185 ? 5.056 3.854 -4.789 1.00 94.81 185 TYR A N 1
ATOM 1485 C CA . TYR A 1 185 ? 6.430 4.165 -4.395 1.00 94.81 185 TYR A CA 1
ATOM 1486 C C . TYR A 1 185 ? 7.292 4.658 -5.561 1.00 94.81 185 TYR A C 1
ATOM 1488 O O . TYR A 1 185 ? 8.137 5.522 -5.343 1.00 94.81 185 TYR A O 1
ATOM 1496 N N . ALA A 1 186 ? 7.067 4.182 -6.785 1.00 93.62 186 ALA A N 1
ATOM 1497 C CA . ALA A 1 186 ? 7.775 4.657 -7.970 1.00 93.62 186 ALA A CA 1
ATOM 1498 C C . ALA A 1 186 ? 7.461 6.131 -8.280 1.00 93.62 186 ALA A C 1
ATOM 1500 O O . ALA A 1 186 ? 8.361 6.888 -8.628 1.00 93.62 186 ALA A O 1
ATOM 1501 N N . VAL A 1 187 ? 6.207 6.562 -8.097 1.00 94.00 187 VAL A N 1
ATOM 1502 C CA . VAL A 1 187 ? 5.783 7.950 -8.360 1.00 94.00 187 VAL A CA 1
ATOM 1503 C C . VAL A 1 187 ? 6.259 8.920 -7.277 1.00 94.00 187 VAL A C 1
ATOM 1505 O O . VAL A 1 187 ? 6.723 10.014 -7.586 1.00 94.00 187 VAL A O 1
ATOM 1508 N N . TYR A 1 188 ? 6.140 8.547 -5.999 1.00 92.69 188 TYR A N 1
ATOM 1509 C CA . TYR A 1 188 ? 6.444 9.459 -4.886 1.00 92.69 188 TYR A CA 1
ATOM 1510 C C . TYR A 1 188 ? 7.852 9.291 -4.297 1.00 92.69 188 TYR A C 1
ATOM 1512 O O . TYR A 1 188 ? 8.310 10.166 -3.557 1.00 92.69 188 TYR A O 1
ATOM 1520 N N . GLY A 1 189 ? 8.538 8.195 -4.620 1.00 91.25 189 GLY A N 1
ATOM 1521 C CA . GLY A 1 189 ? 9.866 7.830 -4.131 1.00 91.25 189 GLY A CA 1
ATOM 1522 C C . GLY A 1 189 ? 9.834 6.792 -3.002 1.00 91.25 189 GLY A C 1
ATOM 1523 O O . GLY A 1 189 ? 9.183 6.982 -1.973 1.00 91.25 189 GLY A O 1
ATOM 1524 N N . ALA A 1 190 ? 10.609 5.713 -3.160 1.00 88.00 190 ALA A N 1
ATOM 1525 C CA . ALA A 1 190 ? 10.718 4.617 -2.188 1.00 88.00 190 ALA A CA 1
ATOM 1526 C C . ALA A 1 190 ? 11.344 5.031 -0.841 1.00 88.00 190 ALA A C 1
ATOM 1528 O O . ALA A 1 190 ? 11.075 4.420 0.189 1.00 88.00 190 ALA A O 1
ATOM 1529 N N . ASN A 1 191 ? 12.156 6.093 -0.830 1.00 88.00 191 ASN A N 1
ATOM 1530 C CA . ASN A 1 191 ? 12.805 6.627 0.372 1.00 88.00 191 ASN A CA 1
ATOM 1531 C C . ASN A 1 191 ? 11.908 7.575 1.191 1.00 88.00 191 ASN A C 1
ATOM 1533 O O . ASN A 1 191 ? 12.337 8.099 2.221 1.00 88.00 191 ASN A O 1
ATOM 1537 N N . ARG A 1 192 ? 10.676 7.843 0.742 1.00 90.81 192 ARG A N 1
ATOM 1538 C CA . ARG A 1 192 ? 9.762 8.761 1.425 1.00 90.81 192 ARG A CA 1
ATOM 1539 C C . ARG A 1 192 ? 8.955 8.058 2.508 1.00 90.81 192 ARG A C 1
ATOM 1541 O O . ARG A 1 192 ? 8.604 6.885 2.417 1.00 90.81 192 ARG A O 1
ATOM 1548 N N . THR A 1 193 ? 8.606 8.818 3.543 1.00 90.31 193 THR A N 1
ATOM 1549 C CA . THR A 1 193 ? 7.784 8.305 4.642 1.00 90.31 193 THR A CA 1
ATOM 1550 C C . THR A 1 193 ? 6.338 8.080 4.195 1.00 90.31 193 THR A C 1
ATOM 1552 O O . THR A 1 193 ? 5.792 8.836 3.389 1.00 90.31 193 THR A O 1
ATOM 1555 N N . THR A 1 194 ? 5.665 7.095 4.796 1.00 91.00 194 THR A N 1
ATOM 1556 C CA . THR A 1 194 ? 4.231 6.823 4.578 1.00 91.00 194 THR A CA 1
ATOM 1557 C C . THR A 1 194 ? 3.378 8.085 4.745 1.00 91.00 194 THR A C 1
ATOM 1559 O O . THR A 1 194 ? 2.464 8.350 3.967 1.00 91.00 194 THR A O 1
ATOM 1562 N N . THR A 1 195 ? 3.700 8.913 5.743 1.00 91.38 195 THR A N 1
ATOM 1563 C CA . THR A 1 195 ? 3.007 10.179 6.006 1.00 91.38 195 THR A CA 1
ATOM 1564 C C . THR A 1 195 ? 3.145 11.163 4.846 1.00 91.38 195 THR A C 1
ATOM 1566 O O . THR A 1 195 ? 2.145 11.770 4.456 1.00 91.38 195 THR A O 1
ATOM 1569 N N . TYR A 1 196 ? 4.352 11.308 4.290 1.00 93.19 196 TYR A N 1
ATOM 1570 C CA . TYR A 1 196 ? 4.609 12.180 3.145 1.00 93.19 196 TYR A CA 1
ATOM 1571 C C . TYR A 1 196 ? 3.805 11.736 1.922 1.00 93.19 196 TYR A C 1
ATOM 1573 O O . TYR A 1 196 ? 3.075 12.545 1.347 1.00 93.19 196 TYR A O 1
ATOM 1581 N N . ILE A 1 197 ? 3.865 10.443 1.590 1.00 94.44 197 ILE A N 1
ATOM 1582 C CA . ILE A 1 197 ? 3.165 9.883 0.430 1.00 94.44 197 ILE A CA 1
ATOM 1583 C C . ILE A 1 197 ? 1.654 10.088 0.567 1.00 94.44 197 ILE A C 1
ATOM 1585 O O . ILE A 1 197 ? 1.027 10.605 -0.349 1.00 94.44 197 ILE A O 1
ATOM 1589 N N . ILE A 1 198 ? 1.068 9.796 1.736 1.00 93.75 198 ILE A N 1
ATOM 1590 C CA . ILE A 1 198 ? -0.366 10.029 1.982 1.00 93.75 198 ILE A CA 1
ATOM 1591 C C . ILE A 1 198 ? -0.740 11.504 1.780 1.00 93.75 198 ILE A C 1
ATOM 1593 O O . ILE A 1 198 ? -1.771 11.803 1.181 1.00 93.75 198 ILE A O 1
ATOM 1597 N N . ASN A 1 199 ? 0.067 12.439 2.293 1.00 94.00 199 ASN A N 1
ATOM 1598 C CA . ASN A 1 199 ? -0.219 13.869 2.149 1.00 94.00 199 ASN A CA 1
ATOM 1599 C C . ASN A 1 199 ? -0.185 14.301 0.681 1.00 94.00 199 ASN A C 1
ATOM 1601 O O . ASN A 1 199 ? -1.094 15.001 0.240 1.00 94.00 199 ASN A O 1
ATOM 1605 N N . ARG A 1 200 ? 0.829 13.856 -0.068 1.00 94.38 200 ARG A N 1
ATOM 1606 C CA . ARG A 1 200 ? 0.947 14.126 -1.503 1.00 94.38 200 ARG A CA 1
ATOM 1607 C C . ARG A 1 200 ? -0.214 13.523 -2.287 1.00 94.38 200 ARG A C 1
ATOM 1609 O O . ARG A 1 200 ? -0.876 14.253 -3.012 1.00 94.38 200 ARG A O 1
ATOM 1616 N N . LEU A 1 201 ? -0.553 12.261 -2.030 1.00 93.75 201 LEU A N 1
ATOM 1617 C CA . LEU A 1 201 ? -1.674 11.576 -2.674 1.00 93.75 201 LEU A CA 1
ATOM 1618 C C . LEU A 1 201 ? -3.007 12.311 -2.460 1.00 93.75 201 LEU A C 1
ATOM 1620 O O . LEU A 1 201 ? -3.806 12.447 -3.382 1.00 93.75 201 LEU A O 1
ATOM 1624 N N . LYS A 1 202 ? -3.250 12.825 -1.245 1.00 93.38 202 LYS A N 1
ATOM 1625 C CA . LYS A 1 202 ? -4.447 13.629 -0.949 1.00 93.38 202 LYS A CA 1
ATOM 1626 C C . LYS A 1 202 ? -4.492 14.926 -1.755 1.00 93.38 202 LYS A C 1
ATOM 1628 O O . LYS A 1 202 ? -5.571 15.311 -2.197 1.00 93.38 202 LYS A O 1
ATOM 1633 N N . ILE A 1 203 ? -3.354 15.606 -1.897 1.00 93.19 203 ILE A N 1
ATOM 1634 C CA . ILE A 1 203 ? -3.254 16.842 -2.684 1.00 93.19 203 ILE A CA 1
ATOM 1635 C C . ILE A 1 203 ? -3.515 16.529 -4.156 1.00 93.19 203 ILE A C 1
ATOM 1637 O O . ILE A 1 203 ? -4.363 17.175 -4.763 1.00 93.19 203 ILE A O 1
ATOM 1641 N N . ASP A 1 204 ? -2.867 15.498 -4.695 1.00 92.38 204 ASP A N 1
ATOM 1642 C CA . ASP A 1 204 ? -2.989 15.144 -6.109 1.00 92.38 204 ASP A CA 1
ATOM 1643 C C . ASP A 1 204 ? -4.407 14.673 -6.459 1.00 92.38 204 ASP A C 1
ATOM 1645 O O . ASP A 1 204 ? -4.939 15.037 -7.505 1.00 92.38 204 ASP A O 1
ATOM 1649 N N . ARG A 1 205 ? -5.072 13.943 -5.551 1.00 89.88 205 ARG A N 1
ATOM 1650 C CA . ARG A 1 205 ? -6.481 13.554 -5.714 1.00 89.88 205 ARG A CA 1
ATOM 1651 C C . ARG A 1 205 ? -7.430 14.749 -5.638 1.00 89.88 205 ARG A C 1
ATOM 1653 O O . ARG A 1 205 ? -8.410 14.780 -6.368 1.00 89.88 205 ARG A O 1
ATOM 1660 N N . ARG A 1 206 ? -7.154 15.735 -4.779 1.00 90.62 206 ARG A N 1
ATOM 1661 C CA . ARG A 1 206 ? -7.962 16.964 -4.694 1.00 90.62 206 ARG A CA 1
ATOM 1662 C C . ARG A 1 206 ? -7.802 17.837 -5.937 1.00 90.62 206 ARG A C 1
ATOM 1664 O O . ARG A 1 206 ? -8.770 18.440 -6.380 1.00 90.62 206 ARG A O 1
ATOM 1671 N N . ASN A 1 207 ? -6.592 17.897 -6.480 1.00 90.69 207 ASN A N 1
ATOM 1672 C CA . ASN A 1 207 ? -6.261 18.737 -7.625 1.00 90.69 207 ASN A CA 1
ATOM 1673 C C . ASN A 1 207 ? -6.460 18.015 -8.973 1.00 90.69 207 ASN A C 1
ATOM 1675 O O . ASN A 1 207 ? -6.189 18.601 -10.014 1.00 90.69 207 ASN A O 1
ATOM 1679 N N . ASN A 1 208 ? -6.902 16.749 -8.968 1.00 87.50 208 ASN A N 1
ATOM 1680 C CA . ASN A 1 208 ? -6.982 15.876 -10.148 1.00 87.50 208 ASN A CA 1
ATOM 1681 C C . ASN A 1 208 ? -5.652 15.737 -10.926 1.00 87.50 208 ASN A C 1
ATOM 1683 O O . ASN A 1 208 ? -5.631 15.408 -12.111 1.00 87.50 208 ASN A O 1
ATOM 1687 N N . THR A 1 209 ? -4.519 15.923 -10.247 1.00 90.88 209 THR A N 1
ATOM 1688 C CA . THR A 1 209 ? -3.160 15.817 -10.805 1.00 90.88 209 THR A CA 1
ATOM 1689 C C . THR A 1 209 ? -2.526 14.453 -10.538 1.00 90.88 209 THR A C 1
ATOM 1691 O O . THR A 1 209 ? -1.304 14.328 -10.511 1.00 90.88 209 THR A O 1
ATOM 1694 N N . LEU A 1 210 ? -3.339 13.414 -10.314 1.00 89.50 210 LEU A N 1
ATOM 1695 C CA . LEU A 1 210 ? -2.832 12.066 -10.059 1.00 89.50 210 LEU A CA 1
ATOM 1696 C C . LEU A 1 210 ? -2.004 11.583 -11.257 1.00 89.50 210 LEU A C 1
ATOM 1698 O O . LEU A 1 210 ? -2.424 11.758 -12.403 1.00 89.50 210 LEU A O 1
ATOM 1702 N N . HIS A 1 211 ? -0.838 10.992 -11.001 1.00 87.31 211 HIS A N 1
ATOM 1703 C CA . HIS A 1 211 ? 0.068 10.542 -12.057 1.00 87.31 211 HIS A CA 1
ATOM 1704 C C . HIS A 1 211 ? -0.602 9.481 -12.956 1.00 87.31 211 HIS A C 1
ATOM 1706 O O . HIS A 1 211 ? -1.296 8.615 -12.418 1.00 87.31 211 HIS A O 1
ATOM 1712 N N . PRO A 1 212 ? -0.397 9.492 -14.291 1.00 87.62 212 PRO A N 1
ATOM 1713 C CA . PRO A 1 212 ? -1.075 8.576 -15.214 1.00 87.62 212 PRO A CA 1
ATOM 1714 C C . PRO A 1 212 ? -0.929 7.093 -14.865 1.00 87.62 212 PRO A C 1
ATOM 1716 O O . PRO A 1 212 ? -1.879 6.340 -15.015 1.00 87.62 212 PRO A O 1
ATOM 1719 N N . THR A 1 213 ? 0.218 6.674 -14.324 1.00 86.19 213 THR A N 1
ATOM 1720 C CA . THR A 1 213 ? 0.460 5.267 -13.935 1.00 86.19 213 THR A CA 1
ATOM 1721 C C . THR A 1 213 ? -0.373 4.785 -12.746 1.00 86.19 213 THR A C 1
ATOM 1723 O O . THR A 1 213 ? -0.446 3.579 -12.504 1.00 86.19 213 THR A O 1
ATOM 1726 N N . LEU A 1 214 ? -0.947 5.718 -11.983 1.00 87.38 214 LEU A N 1
ATOM 1727 C CA . LEU A 1 214 ? -1.821 5.450 -10.841 1.00 87.38 214 LEU A CA 1
ATOM 1728 C C . LEU A 1 214 ? -3.300 5.626 -11.198 1.00 87.38 214 LEU A C 1
ATOM 1730 O O . LEU A 1 214 ? -4.151 5.376 -10.349 1.00 87.38 214 LEU A O 1
ATOM 1734 N N . ARG A 1 215 ? -3.606 6.093 -12.414 1.00 84.94 215 ARG A N 1
ATOM 1735 C CA . ARG A 1 215 ? -4.973 6.145 -12.929 1.00 84.94 215 ARG A CA 1
ATOM 1736 C C . ARG A 1 215 ? -5.330 4.762 -13.449 1.00 84.94 215 ARG A C 1
ATOM 1738 O O . ARG A 1 215 ? -4.495 4.090 -14.055 1.00 84.94 215 ARG A O 1
ATOM 1745 N N . VAL A 1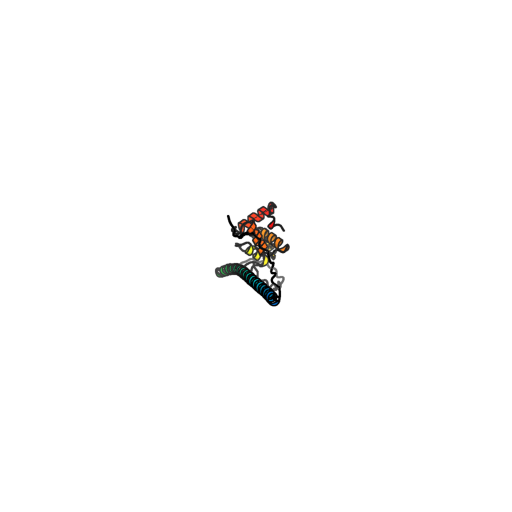 216 ? -6.552 4.352 -13.164 1.00 77.00 216 VAL A N 1
ATOM 1746 C CA . VAL A 1 216 ? -7.101 3.039 -13.479 1.00 77.00 216 VAL A CA 1
ATOM 1747 C C . VAL A 1 216 ? -8.447 3.243 -14.142 1.00 77.00 216 VAL A C 1
ATOM 1749 O O . VAL A 1 216 ? -9.144 4.192 -13.719 1.00 77.00 216 VAL A O 1
#